Protein AF-A0A847B5H8-F1 (afdb_monomer_lite)

Structure (mmCIF, N/CA/C/O backbone):
data_AF-A0A847B5H8-F1
#
_entry.id   AF-A0A847B5H8-F1
#
loop_
_atom_site.group_PDB
_atom_site.id
_atom_site.type_symbol
_atom_site.label_atom_id
_atom_site.label_alt_id
_atom_site.label_comp_id
_atom_site.label_asym_id
_atom_site.label_entity_id
_atom_site.label_seq_id
_atom_site.pdbx_PDB_ins_code
_atom_site.Cartn_x
_atom_site.Cartn_y
_atom_site.Cartn_z
_atom_site.occupancy
_atom_site.B_iso_or_equiv
_atom_site.auth_seq_id
_atom_site.auth_comp_id
_atom_site.auth_asym_id
_atom_site.auth_atom_id
_atom_site.pdbx_PDB_model_num
ATOM 1 N N . MET A 1 1 ? 26.570 -5.919 14.975 1.00 41.41 1 MET A N 1
ATOM 2 C CA . MET A 1 1 ? 26.247 -5.257 13.696 1.00 41.41 1 MET A CA 1
ATOM 3 C C . MET A 1 1 ? 24.754 -5.405 13.501 1.00 41.41 1 MET A C 1
ATOM 5 O O . MET A 1 1 ? 24.299 -6.539 13.477 1.00 41.41 1 MET A O 1
ATOM 9 N N . ALA A 1 2 ? 23.991 -4.311 13.484 1.00 47.94 2 ALA A N 1
ATOM 10 C CA . ALA A 1 2 ? 22.607 -4.394 13.033 1.00 47.94 2 ALA A CA 1
ATOM 11 C C . ALA A 1 2 ? 22.668 -4.696 11.533 1.00 47.94 2 ALA A C 1
ATOM 13 O O . ALA A 1 2 ? 23.277 -3.932 10.782 1.00 47.94 2 ALA A O 1
ATOM 14 N N . TYR A 1 3 ? 22.165 -5.856 11.123 1.00 61.91 3 TYR A N 1
ATOM 15 C CA . TYR A 1 3 ? 22.030 -6.151 9.705 1.00 61.91 3 TYR A CA 1
ATOM 16 C C . TYR A 1 3 ? 21.012 -5.168 9.088 1.00 61.91 3 TYR A C 1
ATOM 18 O O . TYR A 1 3 ? 20.194 -4.584 9.794 1.00 61.91 3 TYR A O 1
ATOM 26 N N . GLY A 1 4 ? 21.111 -4.897 7.783 1.00 88.38 4 GLY A N 1
ATOM 27 C CA . GLY A 1 4 ? 20.191 -3.969 7.112 1.00 88.38 4 GLY A CA 1
ATOM 28 C C . GLY A 1 4 ? 18.768 -4.533 6.997 1.00 88.38 4 GLY A C 1
ATOM 29 O O . GLY A 1 4 ? 18.579 -5.745 7.036 1.00 88.38 4 GLY A O 1
ATOM 30 N N . ILE A 1 5 ? 17.776 -3.666 6.756 1.00 92.81 5 ILE A N 1
ATOM 31 C CA . ILE A 1 5 ? 16.343 -4.025 6.647 1.00 92.81 5 ILE A CA 1
ATOM 32 C C . ILE A 1 5 ? 16.051 -5.215 5.713 1.00 92.81 5 ILE A C 1
ATOM 34 O O . ILE A 1 5 ? 15.151 -6.007 5.986 1.00 92.81 5 ILE A O 1
ATOM 38 N N . LEU A 1 6 ? 16.832 -5.381 4.639 1.00 94.00 6 LEU A N 1
ATOM 39 C CA . LEU A 1 6 ? 16.712 -6.517 3.724 1.00 94.00 6 LEU A CA 1
ATOM 40 C C . LEU A 1 6 ? 17.055 -7.854 4.398 1.00 94.00 6 LEU A C 1
ATOM 42 O O . LEU A 1 6 ? 16.336 -8.830 4.216 1.00 94.00 6 LEU A O 1
ATOM 46 N N . HIS A 1 7 ? 18.120 -7.913 5.197 1.00 94.31 7 HIS A N 1
ATOM 47 C CA . HIS A 1 7 ? 18.484 -9.129 5.927 1.00 94.31 7 HIS A CA 1
ATOM 48 C C . HIS A 1 7 ? 17.392 -9.520 6.930 1.00 94.31 7 HIS A C 1
ATOM 50 O O . HIS A 1 7 ? 17.000 -10.686 7.007 1.00 94.31 7 HIS A O 1
ATOM 56 N N . ASP A 1 8 ? 16.861 -8.544 7.667 1.00 95.31 8 ASP A N 1
ATOM 57 C CA . ASP A 1 8 ? 15.815 -8.799 8.659 1.00 95.31 8 ASP A CA 1
ATOM 58 C C . ASP A 1 8 ? 14.507 -9.233 7.989 1.00 95.31 8 ASP A C 1
ATOM 60 O O . ASP A 1 8 ? 13.777 -10.057 8.531 1.00 95.31 8 ASP A O 1
ATOM 64 N N . PHE A 1 9 ? 14.223 -8.747 6.779 1.00 95.75 9 PHE A N 1
ATOM 65 C CA . PHE A 1 9 ? 13.121 -9.261 5.966 1.00 95.75 9 PHE A CA 1
ATOM 66 C C . PHE A 1 9 ? 13.346 -10.721 5.561 1.00 95.75 9 PHE A C 1
ATOM 68 O O . PHE A 1 9 ? 12.472 -11.557 5.781 1.00 95.75 9 PHE A O 1
ATOM 75 N N . LEU A 1 10 ? 14.525 -11.052 5.028 1.00 95.50 10 LEU A N 1
ATOM 76 C CA . LEU A 1 10 ? 14.841 -12.408 4.563 1.00 95.50 10 LEU A CA 1
ATOM 77 C C . LEU A 1 10 ? 14.874 -13.443 5.697 1.00 95.50 10 LEU A C 1
ATOM 79 O O . LEU A 1 10 ? 14.577 -14.612 5.470 1.00 95.50 10 LEU A O 1
ATOM 83 N N . THR A 1 11 ? 15.214 -13.021 6.914 1.00 96.25 11 THR A N 1
ATOM 84 C CA . THR A 1 11 ? 15.215 -13.875 8.114 1.00 96.25 11 THR A CA 1
ATOM 85 C C . THR A 1 11 ? 13.892 -13.844 8.887 1.00 96.25 11 THR A C 1
ATOM 87 O O . THR A 1 11 ? 13.766 -14.530 9.901 1.00 96.25 11 THR A O 1
ATOM 90 N N . GLY A 1 12 ? 12.898 -13.076 8.423 1.00 95.62 12 GLY A N 1
ATOM 91 C CA . GLY A 1 12 ? 11.578 -12.975 9.053 1.00 95.62 12 GLY A CA 1
ATOM 92 C C . GLY A 1 12 ? 11.568 -12.229 10.393 1.00 95.62 12 GLY A C 1
ATOM 93 O O . GLY A 1 12 ? 10.687 -12.459 11.217 1.00 95.62 12 GLY A O 1
ATOM 94 N N . GLN A 1 13 ? 12.545 -11.355 10.633 1.00 96.31 13 GLN A N 1
ATOM 95 C CA . GLN A 1 13 ? 12.750 -10.638 11.897 1.00 96.31 13 GLN A CA 1
ATOM 96 C C . GLN A 1 13 ? 12.199 -9.205 11.902 1.00 96.31 13 GLN A C 1
ATOM 98 O O . GLN A 1 13 ? 12.176 -8.569 12.955 1.00 96.31 13 GLN A O 1
ATOM 103 N N . THR A 1 14 ? 11.730 -8.683 10.763 1.00 95.44 14 THR A N 1
ATOM 104 C CA . THR A 1 14 ? 11.174 -7.323 10.674 1.00 95.44 14 THR A CA 1
ATOM 105 C C . THR A 1 14 ? 9.687 -7.303 10.341 1.00 95.44 14 THR A C 1
ATOM 107 O O . THR A 1 14 ? 9.217 -7.969 9.421 1.00 95.44 14 THR A O 1
ATOM 110 N N . THR A 1 15 ? 8.949 -6.450 11.047 1.00 95.06 15 THR A N 1
ATOM 111 C CA . THR A 1 15 ? 7.574 -6.046 10.709 1.00 95.06 15 THR A CA 1
ATOM 112 C C . THR A 1 15 ? 7.532 -4.735 9.920 1.00 95.06 15 THR A C 1
ATOM 114 O O . THR A 1 15 ? 6.458 -4.252 9.574 1.00 95.06 15 THR A O 1
ATOM 117 N N . LYS A 1 16 ? 8.701 -4.155 9.614 1.00 95.75 16 LYS A N 1
ATOM 118 C CA . LYS A 1 16 ? 8.862 -2.845 8.967 1.00 95.75 16 LYS A CA 1
ATOM 119 C C . LYS A 1 16 ? 9.296 -2.932 7.509 1.00 95.75 16 LYS A C 1
ATOM 121 O O . LYS A 1 16 ? 9.745 -1.948 6.939 1.00 95.75 16 LYS A O 1
ATOM 126 N N . ALA A 1 17 ? 9.158 -4.098 6.880 1.00 96.75 17 ALA A N 1
ATOM 127 C CA . ALA A 1 17 ? 9.549 -4.304 5.484 1.00 96.75 17 ALA A CA 1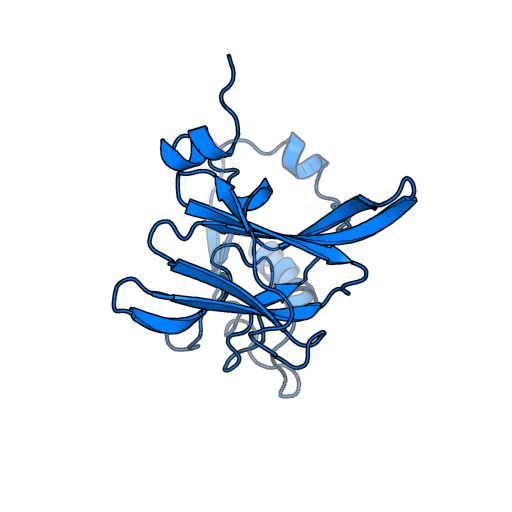
ATOM 128 C C . ALA A 1 17 ? 8.891 -3.299 4.514 1.00 96.75 17 ALA A C 1
ATOM 130 O O . ALA A 1 17 ? 9.487 -2.953 3.496 1.00 96.75 17 ALA A O 1
ATOM 131 N N . TYR A 1 18 ? 7.708 -2.781 4.867 1.00 96.25 18 TYR A N 1
ATOM 132 C CA . TYR A 1 18 ? 6.999 -1.741 4.119 1.00 96.25 18 TYR A CA 1
ATOM 133 C C . TYR A 1 18 ? 7.750 -0.402 4.052 1.00 96.25 18 TYR A C 1
ATOM 135 O O . TYR A 1 18 ? 7.482 0.381 3.155 1.00 96.25 18 TYR A O 1
ATOM 143 N N . GLU A 1 19 ? 8.689 -0.118 4.961 1.00 95.62 19 GLU A N 1
ATOM 144 C CA . GLU A 1 19 ? 9.527 1.093 4.907 1.00 95.62 19 GLU A CA 1
ATOM 145 C C . GLU A 1 19 ? 10.594 0.998 3.801 1.00 95.62 19 GLU A C 1
ATOM 147 O O . GLU A 1 19 ? 11.159 2.007 3.384 1.00 95.62 19 GLU A O 1
ATOM 152 N N . TYR A 1 20 ? 10.879 -0.219 3.325 1.00 96.38 20 TYR A N 1
ATOM 153 C CA . TYR A 1 20 ? 11.864 -0.487 2.281 1.00 96.38 20 TYR A CA 1
ATOM 154 C C . TYR A 1 20 ? 11.208 -0.833 0.943 1.00 96.38 20 TYR A C 1
ATOM 156 O O . TYR A 1 20 ? 11.533 -0.208 -0.068 1.00 96.38 20 TYR A O 1
ATOM 164 N N . PHE A 1 21 ? 10.306 -1.819 0.936 1.00 98.25 21 PHE A N 1
ATOM 165 C CA . PHE A 1 21 ? 9.604 -2.291 -0.258 1.00 98.25 21 PHE A CA 1
ATOM 166 C C . PHE A 1 21 ? 8.400 -1.423 -0.613 1.00 98.25 21 PHE A C 1
ATOM 168 O O . PHE A 1 21 ? 7.873 -0.694 0.224 1.00 98.25 21 PHE A O 1
ATOM 175 N N . GLY A 1 22 ? 7.951 -1.543 -1.860 1.00 98.38 22 GLY A N 1
ATOM 176 C CA . GLY A 1 22 ? 6.838 -0.774 -2.397 1.00 98.38 22 GLY A CA 1
ATOM 177 C C . GLY A 1 22 ? 7.300 0.480 -3.133 1.00 98.38 22 GLY A C 1
ATOM 178 O O . GLY A 1 22 ? 8.455 0.578 -3.561 1.00 98.38 22 GLY A O 1
ATOM 179 N N . ALA A 1 23 ? 6.391 1.442 -3.276 1.00 98.62 23 ALA A N 1
ATOM 180 C CA . ALA A 1 23 ? 6.644 2.722 -3.926 1.00 98.62 23 ALA A CA 1
ATOM 181 C C . ALA A 1 23 ? 6.708 3.856 -2.895 1.00 98.62 23 ALA A C 1
ATOM 183 O O . ALA A 1 23 ? 5.724 4.142 -2.212 1.00 98.62 23 ALA A O 1
ATOM 184 N N . HIS A 1 24 ? 7.857 4.529 -2.808 1.00 98.25 24 HIS A N 1
ATOM 185 C CA . HIS A 1 24 ? 8.119 5.573 -1.814 1.00 98.25 24 HIS A CA 1
ATOM 186 C C . HIS A 1 24 ? 8.500 6.892 -2.465 1.00 98.25 24 HIS A C 1
ATOM 188 O O . HIS A 1 24 ? 9.484 6.964 -3.205 1.00 98.25 24 HIS A O 1
ATOM 194 N N . PHE A 1 25 ? 7.767 7.954 -2.135 1.00 98.00 25 PHE A N 1
ATOM 195 C CA . PHE A 1 25 ? 8.162 9.314 -2.490 1.00 98.00 25 PHE A CA 1
ATOM 196 C C . PHE A 1 25 ? 9.454 9.697 -1.765 1.00 98.00 25 PHE A C 1
ATOM 198 O O . PHE A 1 25 ? 9.552 9.621 -0.538 1.00 98.00 25 PHE A O 1
ATOM 205 N N . THR A 1 26 ? 10.458 10.123 -2.523 1.00 97.00 26 THR A N 1
ATOM 206 C CA . THR A 1 26 ? 11.782 10.459 -1.995 1.00 97.00 26 THR A CA 1
ATOM 207 C C . THR A 1 26 ? 12.484 11.487 -2.878 1.00 97.00 26 THR A C 1
ATOM 209 O O . THR A 1 26 ? 12.098 11.700 -4.029 1.00 97.00 26 THR A O 1
ATOM 212 N N . THR A 1 27 ? 13.530 12.099 -2.336 1.00 97.19 27 THR A N 1
ATOM 213 C CA . THR A 1 27 ? 14.396 13.046 -3.037 1.00 97.19 27 THR A CA 1
ATOM 214 C C . THR A 1 27 ? 15.770 12.401 -3.191 1.00 97.19 27 THR A C 1
ATOM 216 O O . THR A 1 27 ? 16.375 11.986 -2.200 1.00 97.19 27 THR A O 1
ATOM 219 N N . GLN A 1 28 ? 16.269 12.289 -4.422 1.00 96.44 28 GLN A N 1
ATOM 220 C CA . GLN A 1 28 ? 17.604 11.750 -4.711 1.00 96.44 28 GLN A CA 1
ATOM 221 C C . GLN A 1 28 ? 18.506 12.809 -5.343 1.00 96.44 28 GLN A C 1
ATOM 223 O O . GLN A 1 28 ? 18.030 13.719 -6.019 1.00 96.44 28 GLN A O 1
ATOM 228 N N . LYS A 1 29 ? 19.824 12.688 -5.135 1.00 96.44 29 LYS A N 1
ATOM 229 C CA . LYS A 1 29 ? 20.813 13.537 -5.809 1.00 96.44 29 LYS A CA 1
ATOM 230 C C . LYS A 1 29 ? 21.205 12.927 -7.152 1.00 96.44 29 LYS A C 1
ATOM 232 O O . LYS A 1 29 ? 21.822 11.867 -7.179 1.00 96.44 29 LYS A O 1
ATOM 237 N N . ILE A 1 30 ? 20.894 13.625 -8.240 1.00 93.69 30 ILE A N 1
ATOM 238 C CA . ILE A 1 30 ? 21.238 13.252 -9.618 1.00 93.69 30 ILE A CA 1
ATOM 239 C C . ILE A 1 30 ? 22.027 14.414 -10.220 1.00 93.69 30 ILE A C 1
ATOM 241 O O . ILE A 1 30 ? 21.572 15.557 -10.178 1.00 93.69 30 ILE A O 1
ATOM 245 N N . ASP A 1 31 ? 23.244 14.146 -10.698 1.00 93.81 31 ASP A N 1
ATOM 246 C CA . ASP A 1 31 ? 24.168 15.159 -11.237 1.00 93.81 31 ASP A CA 1
ATOM 247 C C . ASP A 1 31 ? 24.362 16.375 -10.308 1.00 93.81 31 ASP A C 1
ATOM 249 O O . ASP A 1 31 ? 24.424 17.531 -10.729 1.00 93.81 31 ASP A O 1
ATOM 253 N N . GLY A 1 32 ? 24.417 16.112 -8.998 1.00 94.19 32 GLY A N 1
ATOM 254 C CA . GLY A 1 32 ? 24.588 17.130 -7.957 1.00 94.19 32 GLY A CA 1
ATOM 255 C C . GLY A 1 32 ? 23.330 17.935 -7.611 1.00 94.19 32 GLY A C 1
ATOM 256 O O . GLY A 1 32 ? 23.404 18.804 -6.743 1.00 94.19 32 GLY A O 1
ATOM 257 N N . ARG A 1 33 ? 22.179 17.652 -8.233 1.00 95.75 33 ARG A N 1
ATOM 258 C CA . ARG A 1 33 ? 20.897 18.327 -7.975 1.00 95.75 33 ARG A CA 1
ATOM 259 C C . ARG A 1 33 ? 19.938 17.417 -7.225 1.00 95.75 33 ARG A C 1
ATOM 261 O O . ARG A 1 33 ? 19.900 16.218 -7.477 1.00 95.75 33 ARG A O 1
ATOM 268 N N . GLU A 1 34 ? 19.159 17.995 -6.319 1.00 97.94 34 GLU A N 1
ATOM 269 C CA . GLU A 1 34 ? 18.066 17.285 -5.656 1.00 97.94 34 GLU A CA 1
ATOM 270 C C . GLU A 1 34 ? 16.881 17.143 -6.611 1.00 97.94 34 GLU A C 1
ATOM 272 O O . GLU A 1 34 ? 16.443 18.113 -7.233 1.00 97.94 34 GLU A O 1
ATOM 277 N N . VAL A 1 35 ? 16.400 15.912 -6.756 1.00 98.19 35 VAL A N 1
ATOM 278 C CA . VAL A 1 35 ? 15.312 15.549 -7.658 1.00 98.19 35 VAL A CA 1
ATOM 279 C C . VAL A 1 35 ? 14.285 14.746 -6.878 1.00 98.19 35 VAL A C 1
ATOM 281 O O . VAL A 1 35 ? 14.580 13.660 -6.378 1.00 98.19 35 VAL A O 1
ATOM 284 N N . ASP A 1 36 ? 13.069 15.278 -6.800 1.00 97.88 36 ASP A N 1
ATOM 285 C CA . ASP A 1 36 ? 11.928 14.569 -6.231 1.00 97.88 36 ASP A CA 1
ATOM 286 C C . ASP A 1 36 ? 11.403 13.518 -7.204 1.00 97.88 36 ASP A C 1
ATOM 288 O O . ASP A 1 36 ? 11.279 13.759 -8.410 1.00 97.88 36 ASP A O 1
ATOM 292 N N . GLY A 1 37 ? 11.036 12.361 -6.671 1.00 97.88 37 GLY A N 1
ATOM 293 C CA . GLY A 1 37 ? 10.469 11.268 -7.439 1.00 97.88 37 GLY A CA 1
ATOM 294 C C . GLY A 1 37 ? 9.992 10.138 -6.546 1.00 97.88 37 GLY A C 1
ATOM 295 O O . GLY A 1 37 ? 9.680 10.332 -5.369 1.00 97.88 37 GLY A O 1
ATOM 296 N N . VAL A 1 38 ? 9.932 8.944 -7.120 1.00 98.69 38 VAL A N 1
ATOM 297 C CA . VAL A 1 38 ? 9.528 7.731 -6.414 1.00 98.69 38 VAL A CA 1
ATOM 298 C C . VAL A 1 38 ? 10.575 6.658 -6.625 1.00 98.69 38 VAL A C 1
ATOM 300 O O . VAL A 1 38 ? 10.979 6.390 -7.757 1.00 98.69 38 VAL A O 1
ATOM 303 N N . VAL A 1 39 ? 10.995 6.031 -5.531 1.00 98.62 39 VAL A N 1
ATOM 304 C CA . VAL A 1 39 ? 11.753 4.786 -5.583 1.00 98.62 39 VAL A CA 1
ATOM 305 C C . VAL A 1 39 ? 10.790 3.611 -5.471 1.00 98.62 39 VAL A C 1
ATOM 307 O O . VAL A 1 39 ? 9.970 3.553 -4.556 1.00 98.62 39 VAL A O 1
ATOM 310 N N . PHE A 1 40 ? 10.887 2.686 -6.417 1.00 98.81 40 PHE A N 1
ATOM 311 C CA . PHE A 1 40 ? 10.141 1.434 -6.430 1.00 98.81 40 PHE A CA 1
ATOM 312 C C . PHE A 1 40 ? 11.078 0.310 -6.029 1.00 98.81 40 PHE A C 1
ATOM 314 O O . PHE A 1 40 ? 12.162 0.203 -6.605 1.00 98.81 40 PHE A O 1
ATOM 321 N N . ARG A 1 41 ? 10.663 -0.542 -5.091 1.00 98.56 41 ARG A N 1
ATOM 322 C CA . ARG A 1 41 ? 11.403 -1.750 -4.711 1.00 98.56 41 ARG A CA 1
ATOM 323 C C . ARG A 1 41 ? 10.499 -2.968 -4.688 1.00 98.56 41 ARG A C 1
ATOM 325 O O . ARG A 1 41 ? 9.545 -3.021 -3.912 1.00 98.56 41 ARG A O 1
ATOM 332 N N . LEU A 1 42 ? 10.861 -3.980 -5.473 1.00 98.38 42 LEU A N 1
ATOM 333 C CA . LEU A 1 42 ? 10.154 -5.255 -5.546 1.00 98.38 42 LEU A CA 1
ATOM 334 C C . LEU A 1 42 ? 11.085 -6.410 -5.174 1.00 98.38 42 LEU A C 1
ATOM 336 O O . LEU A 1 42 ? 12.148 -6.581 -5.769 1.00 98.38 42 LEU A O 1
ATOM 340 N N . TYR A 1 43 ? 10.649 -7.250 -4.236 1.00 97.62 43 TYR A N 1
ATOM 341 C CA . TYR A 1 43 ? 11.269 -8.550 -4.002 1.00 97.62 43 TYR A CA 1
ATOM 342 C C . TYR A 1 43 ? 10.693 -9.590 -4.973 1.00 97.62 43 TYR A C 1
ATOM 344 O O . TYR A 1 43 ? 9.536 -9.994 -4.855 1.00 97.62 43 TYR A O 1
ATOM 352 N N . ALA A 1 44 ? 11.496 -10.016 -5.948 1.00 96.38 44 ALA A N 1
ATOM 353 C CA . ALA A 1 44 ? 11.114 -10.987 -6.971 1.00 96.38 44 ALA A CA 1
ATOM 354 C C . ALA A 1 44 ? 12.303 -11.913 -7.316 1.00 96.38 44 ALA A C 1
ATOM 356 O O . ALA A 1 44 ? 12.845 -11.848 -8.418 1.00 96.38 44 ALA A O 1
ATOM 357 N N . PRO A 1 45 ? 12.724 -12.809 -6.400 1.00 95.44 45 PRO A N 1
ATOM 358 C CA . PRO A 1 45 ? 13.979 -13.574 -6.499 1.00 95.44 45 PRO A CA 1
ATOM 359 C C . PRO A 1 45 ? 14.147 -14.405 -7.768 1.00 95.44 45 PRO A C 1
ATOM 361 O O . PRO A 1 45 ? 15.261 -14.556 -8.267 1.00 95.44 45 PRO A O 1
ATOM 364 N N . LEU A 1 46 ? 13.041 -14.927 -8.295 1.00 94.81 46 LEU A N 1
ATOM 365 C CA . LEU A 1 46 ? 13.029 -15.785 -9.478 1.00 94.81 46 LEU A CA 1
ATOM 366 C C . LEU A 1 46 ? 12.672 -15.033 -10.769 1.00 94.81 46 LEU A C 1
ATOM 368 O O . LEU A 1 46 ? 12.591 -15.659 -11.828 1.00 94.81 46 LEU A O 1
ATOM 372 N N . ALA A 1 47 ? 12.429 -13.720 -10.704 1.00 94.38 47 ALA A N 1
ATOM 373 C CA . ALA A 1 47 ? 12.192 -12.918 -11.897 1.00 94.38 47 ALA A CA 1
ATOM 374 C C . ALA A 1 47 ? 13.505 -12.706 -12.659 1.00 94.38 47 ALA A C 1
ATOM 376 O O . ALA A 1 47 ? 14.558 -12.456 -12.069 1.00 94.38 47 ALA A O 1
ATOM 377 N N . ARG A 1 48 ? 13.439 -12.817 -13.990 1.00 87.62 48 ARG A N 1
ATOM 378 C CA . ARG A 1 48 ? 14.594 -12.562 -14.868 1.00 87.62 48 ARG A CA 1
ATOM 379 C C . ARG A 1 48 ? 14.779 -11.075 -15.141 1.00 87.62 48 ARG A C 1
ATOM 381 O O . ARG A 1 48 ? 15.897 -10.579 -15.121 1.00 87.62 48 ARG A O 1
ATOM 388 N N . ASP A 1 49 ? 13.670 -10.397 -15.388 1.00 92.88 49 ASP A N 1
ATOM 389 C CA . ASP A 1 49 ? 13.579 -8.969 -15.628 1.00 92.88 49 ASP A CA 1
ATOM 390 C C . ASP A 1 49 ? 12.272 -8.453 -15.031 1.00 92.88 49 ASP A C 1
ATOM 392 O O . ASP A 1 49 ? 11.260 -9.161 -15.026 1.00 92.88 49 ASP A O 1
ATOM 396 N N . VAL A 1 50 ? 12.324 -7.233 -14.504 1.00 97.94 50 VAL A N 1
ATOM 397 C CA . VAL A 1 50 ? 11.189 -6.527 -13.911 1.00 97.94 50 VAL A CA 1
ATOM 398 C C . VAL A 1 50 ? 11.172 -5.124 -14.491 1.00 97.94 50 VAL A C 1
ATOM 400 O O . VAL A 1 50 ? 12.213 -4.478 -14.591 1.00 97.94 50 VAL A O 1
ATOM 403 N N . SER A 1 51 ? 9.991 -4.652 -14.857 1.00 98.62 51 SER A N 1
ATOM 404 C CA . SER A 1 51 ? 9.732 -3.270 -15.244 1.00 98.62 51 SER A CA 1
ATOM 405 C C . SER A 1 51 ? 8.588 -2.729 -14.404 1.00 98.62 51 SER A C 1
ATOM 407 O O . SER A 1 51 ? 7.708 -3.483 -13.983 1.00 98.62 51 SER A O 1
ATOM 409 N N . VAL A 1 52 ? 8.584 -1.424 -14.166 1.00 98.69 52 VAL A N 1
ATOM 410 C CA . VAL A 1 52 ? 7.425 -0.736 -13.599 1.00 98.69 52 VAL A CA 1
ATOM 411 C C . VAL A 1 52 ? 6.691 -0.014 -14.724 1.00 98.69 52 VAL A C 1
ATOM 413 O O . VAL A 1 52 ? 7.286 0.706 -15.523 1.00 98.69 52 VAL A O 1
ATOM 416 N N . VAL A 1 53 ? 5.391 -0.249 -14.819 1.00 98.75 53 VAL A N 1
ATOM 417 C CA . VAL A 1 53 ? 4.518 0.335 -15.840 1.00 98.75 53 VAL A CA 1
ATOM 418 C C . VAL A 1 53 ? 3.414 1.117 -15.158 1.00 98.75 53 VAL A C 1
ATOM 420 O O . VAL A 1 53 ? 2.939 0.702 -14.103 1.00 98.75 53 VAL A O 1
ATOM 423 N N . GLY A 1 54 ? 3.007 2.239 -15.737 1.00 98.44 54 GLY A N 1
ATOM 424 C CA . GLY A 1 54 ? 1.978 3.083 -15.155 1.00 98.44 54 GLY A CA 1
ATOM 425 C C . GLY A 1 54 ? 1.565 4.237 -16.054 1.00 98.44 54 GLY A C 1
ATOM 426 O O . GLY A 1 54 ? 1.979 4.347 -17.210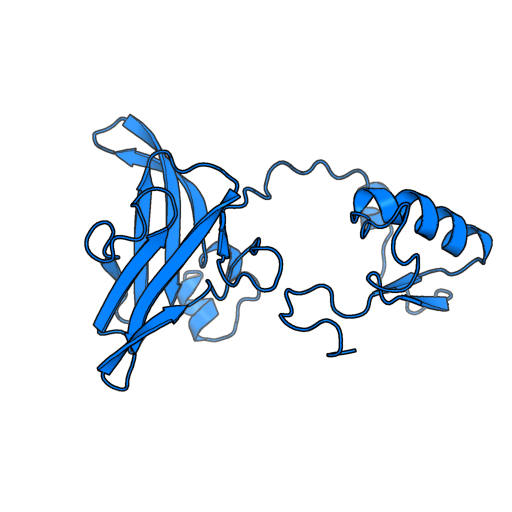 1.00 98.44 54 GLY A O 1
ATOM 427 N N . ASP A 1 55 ? 0.752 5.131 -15.501 1.00 98.00 55 ASP A N 1
ATOM 428 C CA . ASP A 1 55 ? 0.158 6.234 -16.264 1.00 98.00 55 ASP A CA 1
ATOM 429 C C . ASP A 1 55 ? 1.224 7.130 -16.929 1.00 98.00 55 ASP A C 1
ATOM 431 O O . ASP A 1 55 ? 1.050 7.583 -18.059 1.00 98.00 55 ASP A O 1
ATOM 435 N N . TRP A 1 56 ? 2.363 7.351 -16.261 1.00 98.19 56 TRP A N 1
ATOM 436 C CA . TRP A 1 56 ? 3.417 8.269 -16.720 1.00 98.19 56 TRP A CA 1
ATOM 437 C C . TRP A 1 56 ? 4.201 7.774 -17.938 1.00 98.19 56 TRP A C 1
ATOM 439 O O . TRP A 1 56 ? 4.819 8.584 -18.624 1.00 98.19 56 TRP A O 1
ATOM 449 N N . ASN A 1 57 ? 4.211 6.466 -18.205 1.00 97.81 57 ASN A N 1
ATOM 450 C CA . ASN A 1 57 ? 4.917 5.882 -19.346 1.00 97.81 57 ASN A CA 1
ATOM 451 C C . ASN A 1 57 ? 3.976 5.230 -20.354 1.00 97.81 57 ASN A C 1
ATOM 453 O O . ASN A 1 57 ? 4.423 4.412 -21.150 1.00 97.81 57 ASN A O 1
ATOM 457 N N . SER A 1 58 ? 2.685 5.579 -20.322 1.00 98.06 58 SER A N 1
ATOM 458 C CA . SER A 1 58 ? 1.668 4.987 -21.200 1.00 98.06 58 SER A CA 1
ATOM 459 C C . SER A 1 58 ? 1.670 3.454 -21.159 1.00 98.06 58 SER A C 1
ATOM 461 O O . SER A 1 58 ? 1.398 2.807 -22.167 1.00 98.06 58 SER A O 1
ATOM 463 N N . TRP A 1 59 ? 1.996 2.879 -19.996 1.00 98.25 59 TRP A N 1
ATOM 464 C CA . TRP A 1 59 ? 2.103 1.434 -19.786 1.00 98.25 59 TRP A CA 1
ATOM 465 C C . TRP A 1 59 ? 3.165 0.726 -20.653 1.00 98.25 59 TRP A C 1
ATOM 467 O O . TRP A 1 59 ? 3.103 -0.488 -20.841 1.00 98.25 59 TRP A O 1
ATOM 477 N N . ASP A 1 60 ? 4.168 1.456 -21.154 1.00 98.31 60 ASP A N 1
ATOM 478 C CA . ASP A 1 60 ? 5.276 0.890 -21.928 1.00 98.31 60 ASP A CA 1
ATOM 479 C C . ASP A 1 60 ? 6.227 0.064 -21.042 1.00 98.31 60 ASP A C 1
ATOM 481 O O . ASP A 1 60 ? 6.953 0.593 -20.190 1.00 98.31 60 ASP A O 1
ATOM 485 N N . VAL A 1 61 ? 6.255 -1.249 -21.293 1.00 97.25 61 VAL A N 1
ATOM 486 C CA . VAL A 1 61 ? 7.092 -2.241 -20.598 1.00 97.25 61 VAL A CA 1
ATOM 487 C C . VAL A 1 61 ? 8.595 -2.033 -20.811 1.00 97.25 61 VAL A C 1
ATOM 489 O O . VAL A 1 61 ? 9.397 -2.532 -20.025 1.00 97.25 61 VAL A O 1
ATOM 492 N N . GLY A 1 62 ? 9.003 -1.325 -21.866 1.00 96.62 62 GLY A N 1
ATOM 493 C CA . GLY A 1 62 ? 10.405 -1.039 -22.171 1.00 96.62 62 GLY A CA 1
ATOM 494 C C . GLY A 1 62 ? 10.942 0.219 -21.492 1.00 96.62 62 GLY A C 1
ATOM 495 O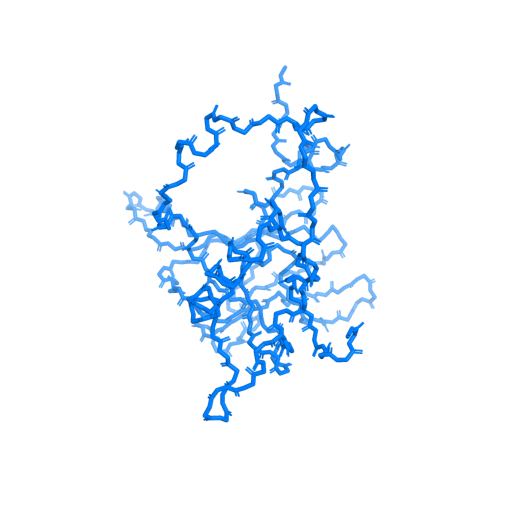 O . GLY A 1 62 ? 12.152 0.322 -21.293 1.00 96.62 62 GLY A O 1
ATOM 496 N N . ALA A 1 63 ? 10.064 1.152 -21.115 1.00 97.12 63 ALA A N 1
ATOM 497 C CA . ALA A 1 63 ? 10.458 2.499 -20.703 1.00 97.12 63 ALA A CA 1
ATOM 498 C C . ALA A 1 63 ? 11.141 2.562 -19.326 1.00 97.12 63 ALA A C 1
ATOM 500 O O . ALA A 1 63 ? 12.029 3.385 -19.123 1.00 97.12 63 ALA A O 1
ATOM 501 N N . HIS A 1 64 ? 10.754 1.698 -18.380 1.00 98.44 64 HIS A N 1
ATOM 502 C CA . HIS A 1 64 ? 11.241 1.747 -16.994 1.00 98.44 64 HIS A CA 1
ATOM 503 C C . HIS A 1 64 ? 11.599 0.351 -16.462 1.00 98.44 64 HIS A C 1
ATOM 505 O O . HIS A 1 64 ? 10.940 -0.189 -15.567 1.00 98.44 64 HIS A O 1
ATOM 511 N N . LYS A 1 65 ? 12.665 -0.242 -17.016 1.00 98.31 65 LYS A N 1
ATOM 512 C CA . LYS A 1 65 ? 13.251 -1.486 -16.492 1.00 98.31 65 LYS A CA 1
ATOM 513 C C . LYS A 1 65 ? 13.931 -1.252 -15.145 1.00 98.31 65 LYS A C 1
ATOM 515 O O . LYS A 1 65 ? 14.713 -0.320 -14.996 1.00 98.31 65 LYS A O 1
ATOM 520 N N . MET A 1 66 ? 13.667 -2.127 -14.183 1.00 98.56 66 MET A N 1
ATOM 521 C CA . MET A 1 66 ? 14.238 -2.066 -12.841 1.00 98.56 66 MET A CA 1
ATOM 522 C C . MET A 1 66 ? 15.594 -2.773 -12.781 1.00 98.56 66 MET A C 1
ATOM 524 O O . MET A 1 66 ? 15.799 -3.821 -13.397 1.00 98.56 66 MET A O 1
ATOM 528 N N . ASN A 1 67 ? 16.508 -2.228 -11.983 1.00 97.94 67 ASN A N 1
ATOM 529 C CA . ASN A 1 67 ? 17.826 -2.804 -11.754 1.00 97.94 67 ASN A CA 1
ATOM 530 C C . ASN A 1 67 ? 17.757 -3.840 -10.638 1.00 97.94 67 ASN A C 1
ATOM 532 O O . ASN A 1 67 ? 17.204 -3.568 -9.576 1.00 97.94 67 ASN A O 1
ATOM 536 N N . LYS A 1 68 ? 18.366 -5.010 -10.835 1.00 96.56 68 LYS A N 1
ATOM 537 C CA . LYS A 1 68 ? 18.579 -5.951 -9.735 1.00 96.56 68 LYS A CA 1
ATOM 538 C C . LYS A 1 68 ? 19.719 -5.424 -8.860 1.00 96.56 68 LYS A C 1
ATOM 540 O O . LYS A 1 68 ? 20.870 -5.453 -9.285 1.00 96.56 68 LYS A O 1
ATOM 545 N N . ILE A 1 69 ? 19.395 -4.930 -7.668 1.00 95.75 69 ILE A N 1
ATOM 546 C CA . ILE A 1 69 ? 20.357 -4.263 -6.771 1.00 95.75 69 ILE A CA 1
ATOM 547 C C . ILE A 1 69 ? 20.970 -5.196 -5.728 1.00 95.75 69 ILE A C 1
ATOM 549 O O . ILE A 1 69 ? 21.947 -4.839 -5.080 1.00 95.75 69 ILE A O 1
ATOM 553 N N . ASP A 1 70 ? 20.410 -6.394 -5.569 1.00 92.25 70 ASP A N 1
ATOM 554 C CA . ASP A 1 70 ? 20.946 -7.406 -4.671 1.00 92.25 70 ASP A CA 1
ATOM 555 C C . ASP A 1 70 ? 20.750 -8.826 -5.223 1.00 92.25 70 ASP A C 1
ATOM 557 O O . ASP A 1 70 ? 19.783 -9.139 -5.930 1.00 92.25 70 ASP A O 1
ATOM 561 N N . SER A 1 71 ? 21.682 -9.708 -4.865 1.00 91.56 71 SER A N 1
ATOM 562 C CA . SER A 1 71 ? 21.700 -11.117 -5.258 1.00 91.56 71 SER A CA 1
ATOM 563 C C . SER A 1 71 ? 20.455 -11.889 -4.805 1.00 91.56 71 SER A C 1
ATOM 565 O O . SER A 1 71 ? 20.006 -12.774 -5.541 1.00 91.56 71 SER A O 1
ATOM 567 N N . SER A 1 72 ? 19.841 -11.507 -3.677 1.00 92.25 72 SER A N 1
ATOM 568 C CA . SER A 1 72 ? 18.663 -12.176 -3.117 1.00 92.25 72 SER A CA 1
ATOM 569 C C . SER A 1 72 ? 17.383 -11.961 -3.916 1.00 92.25 72 SER A C 1
ATOM 571 O O . SER A 1 72 ? 16.435 -12.708 -3.694 1.00 92.25 72 SER A O 1
ATOM 573 N N . GLY A 1 73 ? 17.329 -11.000 -4.851 1.00 93.94 73 GLY A N 1
ATOM 574 C CA . GLY A 1 73 ? 16.132 -10.797 -5.676 1.00 93.94 73 GLY A CA 1
ATOM 575 C C . GLY A 1 73 ? 15.456 -9.441 -5.612 1.00 93.94 73 GLY A C 1
ATOM 576 O O . GLY A 1 73 ? 14.296 -9.355 -6.010 1.00 93.94 73 GLY A O 1
ATOM 577 N N . VAL A 1 74 ? 16.117 -8.411 -5.088 1.00 97.62 74 VAL A N 1
ATOM 578 C CA . VAL A 1 74 ? 15.528 -7.070 -5.014 1.00 97.62 74 VAL A CA 1
ATOM 579 C C . VAL A 1 74 ? 15.760 -6.322 -6.320 1.00 97.62 74 VAL A C 1
ATOM 581 O O . VAL A 1 74 ? 16.898 -6.180 -6.773 1.00 97.62 74 VAL A O 1
ATOM 584 N N . PHE A 1 75 ? 14.672 -5.829 -6.898 1.00 98.19 75 PHE A N 1
ATOM 585 C CA . PHE A 1 75 ? 14.671 -4.931 -8.043 1.00 98.19 75 PHE A CA 1
ATOM 586 C C . PHE A 1 75 ? 14.347 -3.515 -7.574 1.00 98.19 75 PHE A C 1
ATOM 588 O O . PHE A 1 75 ? 13.418 -3.337 -6.788 1.00 98.19 75 PHE A O 1
ATOM 595 N N . GLU A 1 76 ? 15.080 -2.519 -8.070 1.00 98.56 76 GLU A N 1
ATOM 596 C CA . GLU A 1 76 ? 14.897 -1.105 -7.740 1.00 98.56 76 GLU A CA 1
ATOM 597 C C . GLU A 1 76 ? 14.941 -0.216 -8.989 1.00 98.56 76 GLU A C 1
ATOM 599 O O . GLU A 1 76 ? 15.715 -0.445 -9.921 1.00 98.56 76 GLU A O 1
ATOM 604 N N . ILE A 1 77 ? 14.121 0.832 -8.992 1.00 98.69 77 ILE A N 1
ATOM 605 C CA . ILE A 1 77 ? 14.274 1.981 -9.888 1.00 98.69 77 ILE A CA 1
ATOM 606 C C . ILE A 1 77 ? 13.827 3.253 -9.170 1.00 98.69 77 ILE A C 1
ATOM 608 O O . ILE A 1 77 ? 12.843 3.240 -8.431 1.00 98.69 77 ILE A O 1
ATOM 612 N N . PHE A 1 78 ? 14.532 4.355 -9.413 1.00 98.62 78 PHE A N 1
ATOM 613 C CA . PHE A 1 78 ? 14.055 5.694 -9.091 1.00 98.62 78 PHE A CA 1
ATOM 614 C C . PHE A 1 78 ? 13.497 6.352 -10.353 1.00 98.62 78 PHE A C 1
ATOM 616 O O . PHE A 1 78 ? 14.166 6.366 -11.387 1.00 98.62 78 PHE A O 1
ATOM 623 N N . ILE A 1 79 ? 12.284 6.899 -10.268 1.00 98.50 79 ILE A N 1
ATOM 624 C CA . ILE A 1 79 ? 11.639 7.620 -11.367 1.00 98.50 79 ILE A CA 1
ATOM 625 C C . ILE A 1 79 ? 11.343 9.053 -10.910 1.00 98.50 79 ILE A C 1
ATOM 627 O O . ILE A 1 79 ? 10.593 9.240 -9.943 1.00 98.50 79 ILE A O 1
ATOM 631 N N . PRO A 1 80 ? 11.914 10.070 -11.578 1.00 97.94 80 PRO A N 1
ATOM 632 C CA . PRO A 1 80 ? 11.741 11.458 -11.183 1.00 97.94 80 PRO A CA 1
ATOM 633 C C . PRO A 1 80 ? 10.327 11.965 -11.488 1.00 97.94 80 PRO A C 1
ATOM 635 O O . PRO A 1 80 ? 9.652 11.502 -12.405 1.00 97.94 80 PRO A O 1
ATOM 638 N N . HIS A 1 81 ? 9.903 12.970 -10.727 1.00 96.88 81 HIS A N 1
ATOM 639 C CA . HIS A 1 81 ? 8.724 13.804 -10.981 1.00 96.88 81 HIS A CA 1
ATOM 640 C C . HIS A 1 81 ? 7.369 13.081 -11.037 1.00 96.88 81 HIS A C 1
ATOM 642 O O . HIS A 1 81 ? 6.380 13.679 -11.477 1.00 96.88 81 HIS A O 1
ATOM 648 N N . LEU A 1 82 ? 7.286 11.844 -10.538 1.00 97.81 82 LEU A N 1
ATOM 649 C CA . LEU A 1 82 ? 6.008 11.154 -10.387 1.00 97.81 82 LEU A CA 1
ATOM 650 C C . LEU A 1 82 ? 5.101 11.872 -9.387 1.00 97.81 82 LEU A C 1
ATOM 652 O O . LEU A 1 82 ? 5.550 12.535 -8.450 1.00 97.81 82 LEU A O 1
ATOM 656 N N . LYS A 1 83 ? 3.795 11.761 -9.623 1.00 95.12 83 LYS A N 1
ATOM 657 C CA . LYS A 1 83 ? 2.760 12.451 -8.855 1.00 95.12 83 LYS A CA 1
ATOM 658 C C . LYS A 1 83 ? 1.938 11.464 -8.048 1.00 95.12 83 LYS A C 1
ATOM 660 O O . LYS A 1 83 ? 1.798 10.297 -8.411 1.00 95.12 83 LYS A O 1
ATOM 665 N N . ASN A 1 84 ? 1.381 11.972 -6.954 1.00 96.69 84 ASN A N 1
ATOM 666 C CA . ASN A 1 84 ? 0.454 11.219 -6.128 1.00 96.69 84 ASN A CA 1
ATOM 667 C C . ASN A 1 84 ? -0.713 10.689 -6.974 1.00 96.69 84 ASN A C 1
ATOM 669 O O . ASN A 1 84 ? -1.117 11.332 -7.944 1.00 96.69 84 ASN A O 1
ATOM 673 N N . TYR A 1 85 ? -1.254 9.537 -6.593 1.00 97.31 85 TYR A N 1
ATOM 674 C CA . TYR A 1 85 ? -2.398 8.870 -7.218 1.00 97.31 85 TYR A CA 1
ATOM 675 C C . TYR A 1 85 ? -2.210 8.285 -8.625 1.00 97.31 85 TYR A C 1
ATOM 677 O O . TYR A 1 85 ? -3.184 7.724 -9.141 1.00 97.31 85 TYR A O 1
ATOM 685 N N . ALA A 1 86 ? -1.012 8.354 -9.220 1.00 98.25 86 ALA A N 1
ATOM 686 C CA . ALA A 1 86 ? -0.734 7.666 -10.481 1.00 98.25 86 ALA A CA 1
ATOM 687 C C . ALA A 1 86 ? -0.819 6.142 -10.302 1.00 98.25 86 ALA A C 1
ATOM 689 O O . ALA A 1 86 ? -0.328 5.595 -9.308 1.00 98.25 86 ALA A O 1
ATOM 690 N N . ASN A 1 87 ? -1.447 5.467 -11.260 1.00 98.69 87 ASN A N 1
ATOM 691 C CA . ASN A 1 87 ? -1.573 4.017 -11.281 1.00 98.69 87 ASN A CA 1
ATOM 692 C C . ASN A 1 87 ? -0.277 3.370 -11.767 1.00 98.69 87 ASN A C 1
ATOM 694 O O . ASN A 1 87 ? 0.387 3.890 -12.667 1.00 98.69 87 ASN A O 1
ATOM 698 N N . TYR A 1 88 ? 0.054 2.213 -11.197 1.00 98.88 88 TYR A N 1
ATOM 699 C CA . TYR A 1 88 ? 1.174 1.393 -11.634 1.00 98.88 88 TYR A CA 1
ATOM 700 C C . TYR A 1 88 ? 0.969 -0.103 -11.377 1.00 98.88 88 TYR A C 1
ATOM 702 O O . TYR A 1 88 ? 0.138 -0.526 -10.564 1.00 98.88 88 TYR A O 1
ATOM 710 N N . LYS A 1 89 ? 1.768 -0.907 -12.079 1.00 98.88 89 LYS A N 1
ATOM 711 C CA . LYS A 1 89 ? 1.963 -2.346 -11.876 1.00 98.88 89 LYS A CA 1
ATOM 712 C C . LYS A 1 89 ? 3.432 -2.708 -12.102 1.00 98.88 89 LYS A C 1
ATOM 714 O O . LYS A 1 89 ? 4.168 -1.987 -12.776 1.00 98.88 89 LYS A O 1
ATOM 719 N N . TYR A 1 90 ? 3.840 -3.860 -11.585 1.00 98.75 90 TYR A N 1
ATOM 720 C CA . TYR A 1 90 ? 5.086 -4.505 -11.985 1.00 98.75 90 TYR A CA 1
ATOM 721 C C . TYR A 1 90 ? 4.825 -5.471 -13.136 1.00 98.75 90 TYR A C 1
ATOM 723 O O . TYR A 1 90 ? 3.996 -6.373 -13.008 1.00 98.75 90 TYR A O 1
ATOM 731 N N . HIS A 1 91 ? 5.565 -5.298 -14.224 1.00 98.56 91 HIS A N 1
ATOM 732 C CA . HIS A 1 91 ? 5.593 -6.186 -15.378 1.00 98.56 91 HIS A CA 1
ATOM 733 C C . HIS A 1 91 ? 6.857 -7.0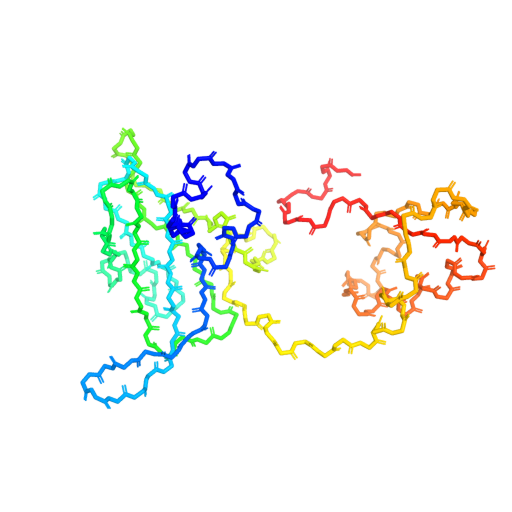43 -15.319 1.00 98.56 91 HIS A C 1
ATOM 735 O O . HIS A 1 91 ? 7.968 -6.512 -15.373 1.00 98.56 91 HIS A O 1
ATOM 741 N N . PHE A 1 92 ? 6.726 -8.361 -15.191 1.00 97.19 92 PHE A N 1
ATOM 742 C CA . PHE A 1 92 ? 7.897 -9.236 -15.094 1.00 97.19 92 PHE A CA 1
ATOM 743 C C . PHE A 1 92 ? 7.654 -10.635 -15.641 1.00 97.19 92 PHE A C 1
ATOM 745 O O . PHE A 1 92 ? 6.527 -11.135 -15.688 1.00 97.19 92 PHE A O 1
ATOM 752 N N . LYS A 1 93 ? 8.749 -11.301 -16.015 1.00 94.69 93 LYS A N 1
ATOM 753 C CA . LYS A 1 93 ? 8.733 -12.706 -16.425 1.00 94.69 93 LYS A CA 1
ATOM 754 C C . LYS A 1 93 ? 8.796 -13.608 -15.197 1.00 94.69 93 LYS A C 1
ATOM 756 O O . LYS A 1 93 ? 9.797 -13.628 -14.481 1.00 94.69 93 LYS A O 1
ATOM 761 N N . ASN A 1 94 ? 7.730 -14.361 -14.948 1.00 90.56 94 ASN A N 1
ATOM 762 C CA . ASN A 1 94 ? 7.645 -15.264 -13.802 1.00 90.56 94 ASN A CA 1
ATOM 763 C C . ASN A 1 94 ? 8.535 -16.516 -13.971 1.00 90.56 94 ASN A C 1
ATOM 765 O O . ASN A 1 94 ? 9.112 -16.762 -15.032 1.00 90.56 94 ASN A O 1
ATOM 769 N N . ALA A 1 95 ? 8.595 -17.361 -12.935 1.00 89.25 95 ALA A N 1
ATOM 770 C CA . ALA A 1 95 ? 9.391 -18.595 -12.942 1.00 89.25 95 ALA A CA 1
ATOM 771 C C . ALA A 1 95 ? 8.984 -19.612 -14.034 1.00 89.25 95 ALA A C 1
ATOM 773 O O . ALA A 1 95 ? 9.780 -20.475 -14.393 1.00 89.25 95 ALA A O 1
ATOM 774 N N . LYS A 1 96 ? 7.771 -19.498 -14.598 1.00 91.50 96 LYS A N 1
ATOM 775 C CA . LYS A 1 96 ? 7.293 -20.312 -15.731 1.00 91.50 96 LYS A CA 1
ATOM 776 C C . LYS A 1 96 ? 7.665 -19.716 -17.093 1.00 91.50 96 LYS A C 1
ATOM 778 O O . LYS A 1 96 ? 7.287 -20.263 -18.122 1.00 91.50 96 LYS A O 1
ATOM 783 N N . GLY A 1 97 ? 8.379 -18.592 -17.121 1.00 91.88 97 GLY A N 1
ATOM 784 C CA . GLY A 1 97 ? 8.768 -17.921 -18.355 1.00 91.88 97 GLY A CA 1
ATOM 785 C C . GLY A 1 97 ? 7.646 -17.114 -19.012 1.00 91.88 97 GLY A C 1
ATOM 786 O O . GLY A 1 97 ? 7.762 -16.803 -20.195 1.00 91.88 97 GLY A O 1
ATOM 787 N N . ILE A 1 98 ? 6.588 -16.764 -18.278 1.00 95.06 98 ILE A N 1
ATOM 788 C CA . ILE A 1 98 ? 5.442 -15.999 -18.790 1.00 95.06 98 ILE A CA 1
ATOM 789 C C . ILE A 1 98 ? 5.492 -14.582 -18.217 1.00 95.06 98 ILE A C 1
ATOM 791 O O . ILE A 1 98 ? 5.729 -14.414 -17.018 1.00 95.06 98 ILE A O 1
ATOM 795 N N . TYR A 1 99 ? 5.259 -13.580 -19.063 1.00 96.38 99 TYR A N 1
ATOM 796 C CA . TYR A 1 99 ? 5.105 -12.196 -18.623 1.00 96.38 99 TYR A CA 1
ATOM 797 C C . TYR A 1 99 ? 3.755 -11.988 -17.939 1.00 96.38 99 TYR A C 1
ATOM 799 O O . TYR A 1 99 ? 2.722 -12.441 -18.432 1.00 96.38 99 TYR A O 1
ATOM 807 N N . VAL A 1 100 ? 3.777 -11.329 -16.785 1.00 96.88 100 VAL A N 1
ATOM 808 C CA . VAL A 1 100 ? 2.590 -11.011 -15.992 1.00 96.88 100 VAL A CA 1
ATOM 809 C C . VAL A 1 100 ? 2.671 -9.586 -15.470 1.00 96.88 100 VAL A C 1
ATOM 811 O O . VAL A 1 100 ? 3.756 -9.114 -15.132 1.00 96.88 100 VAL A O 1
ATOM 814 N N . ASP A 1 101 ? 1.505 -8.963 -15.326 1.00 98.06 101 ASP A N 1
ATOM 815 C CA . ASP A 1 101 ? 1.355 -7.695 -14.621 1.00 98.06 101 ASP A CA 1
ATOM 816 C C . ASP A 1 101 ? 0.790 -7.954 -13.227 1.00 98.06 101 ASP A C 1
ATOM 818 O O . ASP A 1 101 ? -0.212 -8.663 -13.057 1.00 98.06 101 ASP A O 1
ATOM 822 N N . LYS A 1 102 ? 1.432 -7.392 -12.207 1.00 98.12 102 LYS A N 1
ATOM 823 C CA . LYS A 1 102 ? 1.031 -7.558 -10.810 1.00 98.12 102 LYS A CA 1
ATOM 824 C C . LYS A 1 102 ? 0.923 -6.220 -10.101 1.00 98.12 102 LYS A C 1
ATOM 826 O O . LYS A 1 102 ? 1.751 -5.335 -10.296 1.00 98.12 102 LYS A O 1
ATOM 831 N N . ALA A 1 103 ? -0.099 -6.116 -9.254 1.00 98.44 103 ALA A N 1
ATOM 832 C CA . ALA A 1 103 ? -0.141 -5.099 -8.217 1.00 98.44 103 ALA A CA 1
ATOM 833 C C . ALA A 1 103 ? 1.075 -5.256 -7.291 1.00 98.44 103 ALA A C 1
ATOM 835 O O . ALA A 1 103 ? 1.604 -6.359 -7.117 1.00 98.44 103 ALA A O 1
ATOM 836 N N . ASP A 1 104 ? 1.506 -4.147 -6.711 1.00 98.62 104 ASP A N 1
ATOM 837 C CA . ASP A 1 104 ? 2.556 -4.090 -5.712 1.00 98.62 104 ASP A CA 1
ATOM 838 C C . ASP A 1 104 ? 2.107 -4.797 -4.419 1.00 98.62 104 ASP A C 1
ATOM 840 O O . ASP A 1 104 ? 1.095 -4.402 -3.833 1.00 98.62 104 ASP A O 1
ATOM 844 N N . PRO A 1 105 ? 2.837 -5.825 -3.944 1.00 97.88 105 PRO A N 1
ATOM 845 C CA . PRO A 1 105 ? 2.543 -6.479 -2.668 1.00 97.88 105 PRO A CA 1
ATOM 846 C C . PRO A 1 105 ? 2.590 -5.532 -1.460 1.00 97.88 105 PRO A C 1
ATOM 848 O O . PRO A 1 105 ? 1.961 -5.810 -0.444 1.00 97.88 105 PRO A O 1
ATOM 851 N N . PHE A 1 106 ? 3.330 -4.427 -1.575 1.00 98.12 106 PHE A N 1
ATOM 852 C CA . PHE A 1 106 ? 3.482 -3.379 -0.568 1.00 98.12 106 PHE A CA 1
ATOM 853 C C . PHE A 1 106 ? 2.757 -2.081 -0.967 1.00 98.12 106 PHE A C 1
ATOM 855 O O . PHE A 1 106 ? 3.126 -0.999 -0.515 1.00 98.12 106 PHE A O 1
ATOM 862 N N . ALA A 1 107 ? 1.725 -2.158 -1.816 1.00 98.12 107 ALA A N 1
ATOM 863 C CA . ALA A 1 107 ? 0.936 -0.990 -2.199 1.00 98.12 107 ALA A CA 1
ATOM 864 C C . ALA A 1 107 ? 0.316 -0.290 -0.976 1.00 98.12 107 ALA A C 1
ATOM 866 O O . ALA A 1 107 ? -0.440 -0.901 -0.222 1.00 98.12 107 ALA A O 1
ATOM 867 N N . PHE A 1 108 ? 0.551 1.018 -0.837 1.00 97.12 108 PHE A N 1
ATOM 868 C CA . PHE A 1 108 ? -0.133 1.843 0.170 1.00 97.12 108 PHE A CA 1
ATOM 869 C C . PHE A 1 108 ? -1.541 2.263 -0.250 1.00 97.12 108 PHE A C 1
ATOM 871 O O . PHE A 1 108 ? -2.369 2.602 0.593 1.00 97.12 108 PHE A O 1
ATOM 878 N N . TYR A 1 109 ? -1.822 2.248 -1.553 1.00 97.38 109 TYR A N 1
ATOM 879 C CA . TYR A 1 109 ? -3.126 2.586 -2.101 1.00 97.38 109 TYR A CA 1
ATOM 880 C C . TYR A 1 109 ? -3.396 1.778 -3.368 1.00 97.38 109 TYR A C 1
ATOM 882 O O . TYR A 1 109 ? -2.472 1.348 -4.063 1.00 97.38 109 TYR A O 1
ATOM 890 N N . SER A 1 110 ? -4.671 1.544 -3.660 1.00 97.62 110 SER A N 1
ATOM 891 C CA . SER A 1 110 ? -5.114 0.744 -4.801 1.00 97.62 110 SER A CA 1
ATOM 892 C C . SER A 1 110 ? -6.180 1.480 -5.598 1.00 97.62 110 SER A C 1
ATOM 894 O O . SER A 1 110 ? -6.870 2.370 -5.099 1.00 97.62 110 SER A O 1
ATOM 896 N N . GLU A 1 111 ? -6.307 1.110 -6.864 1.00 96.81 111 GLU A N 1
ATOM 897 C CA . GLU A 1 111 ? -7.456 1.472 -7.681 1.0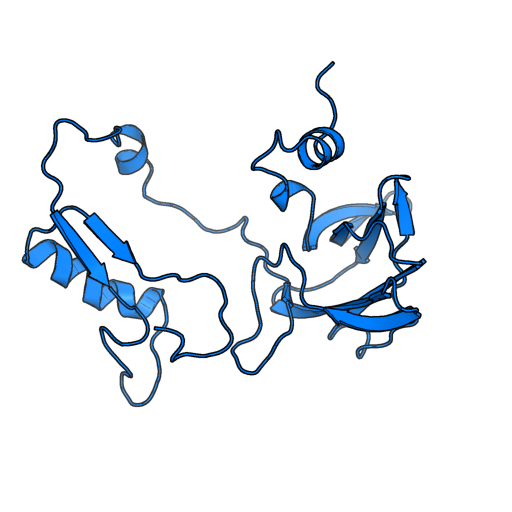0 96.81 111 GLU A CA 1
ATOM 898 C C . GLU A 1 111 ? -8.760 0.943 -7.060 1.00 96.81 111 GLU A C 1
ATOM 900 O O . GLU A 1 111 ? -8.776 -0.088 -6.380 1.00 96.81 111 GLU A O 1
ATOM 905 N N . LEU A 1 112 ? -9.868 1.653 -7.287 1.00 94.00 112 LEU A N 1
ATOM 906 C CA . LEU A 1 112 ? -11.176 1.147 -6.889 1.00 94.00 112 LEU A CA 1
ATOM 907 C C . LEU A 1 112 ? -11.512 -0.079 -7.747 1.00 94.00 112 LEU A C 1
ATOM 909 O O . LEU A 1 112 ? -11.369 -0.050 -8.971 1.00 94.00 112 LEU A O 1
ATOM 913 N N . ARG A 1 113 ? -11.997 -1.147 -7.111 1.00 93.81 113 ARG A N 1
ATOM 914 C CA . ARG A 1 113 ? -12.477 -2.343 -7.816 1.00 93.81 113 ARG A CA 1
ATOM 915 C C . ARG A 1 113 ? -13.511 -1.978 -8.908 1.00 93.81 113 ARG A C 1
ATOM 917 O O . ARG A 1 113 ? -14.329 -1.082 -8.692 1.00 93.81 113 ARG A O 1
ATOM 924 N N . PRO A 1 114 ? -13.514 -2.669 -10.066 1.00 95.38 114 PRO A N 1
ATOM 925 C CA . PRO A 1 114 ? -12.741 -3.875 -10.391 1.00 95.38 114 PRO A CA 1
ATOM 926 C C . PRO A 1 114 ? -11.300 -3.604 -10.858 1.00 95.38 114 PRO A C 1
ATOM 928 O O . PRO A 1 114 ? -10.609 -4.538 -11.263 1.00 95.38 114 PRO A O 1
ATOM 931 N N . GLY A 1 115 ? -10.845 -2.349 -10.810 1.00 96.81 115 GLY A N 1
ATOM 932 C CA . GLY A 1 115 ? -9.460 -1.986 -11.069 1.00 96.81 115 GLY A CA 1
ATOM 933 C C . GLY A 1 115 ? -8.475 -2.742 -10.176 1.00 96.81 115 GLY A C 1
ATOM 934 O O . GLY A 1 115 ? -8.787 -3.109 -9.041 1.00 96.81 115 GLY A O 1
ATOM 935 N N . THR A 1 116 ? -7.280 -3.008 -10.703 1.00 97.56 116 THR A N 1
ATOM 936 C CA . THR A 1 116 ? -6.261 -3.826 -10.019 1.00 97.56 116 THR A CA 1
ATOM 937 C C . THR A 1 116 ? -4.897 -3.149 -9.973 1.00 97.56 116 THR A C 1
ATOM 939 O O . THR A 1 116 ? -3.887 -3.821 -9.741 1.00 97.56 116 THR A O 1
ATOM 942 N N . CYS A 1 117 ? -4.821 -1.864 -10.307 1.00 98.31 117 CYS A N 1
ATOM 943 C CA . CYS A 1 117 ? -3.569 -1.131 -10.231 1.00 98.31 117 CYS A CA 1
ATOM 944 C C . CYS A 1 117 ? -3.246 -0.789 -8.778 1.00 98.31 117 CYS A C 1
ATOM 946 O O . CYS A 1 117 ? -4.131 -0.455 -7.986 1.00 98.31 117 CYS A O 1
ATOM 948 N N . SER A 1 118 ? -1.960 -0.820 -8.449 1.00 98.69 118 SER A N 1
ATOM 949 C CA . SER A 1 118 ? -1.469 -0.092 -7.285 1.00 98.69 118 SER A CA 1
ATOM 950 C C . SER A 1 118 ? -1.442 1.390 -7.623 1.00 98.69 118 SER A C 1
ATOM 952 O O . SER A 1 118 ? -1.329 1.770 -8.789 1.00 98.69 118 SER A O 1
ATOM 954 N N . ARG A 1 119 ? -1.571 2.243 -6.613 1.00 98.25 119 ARG A N 1
ATOM 955 C CA . ARG A 1 119 ? -1.570 3.694 -6.781 1.00 98.25 119 ARG A CA 1
ATOM 956 C C . ARG A 1 119 ? -0.528 4.314 -5.881 1.00 98.25 119 ARG A C 1
ATOM 958 O O . ARG A 1 119 ? -0.425 3.958 -4.709 1.00 98.25 119 ARG A O 1
ATOM 965 N N . LEU A 1 120 ? 0.232 5.249 -6.438 1.00 98.44 120 LEU A N 1
ATOM 966 C CA . LEU A 1 120 ? 1.171 6.040 -5.658 1.00 98.44 120 LEU A CA 1
ATOM 967 C C . LEU A 1 120 ? 0.417 6.803 -4.570 1.00 98.44 120 LEU A C 1
ATOM 969 O O . LEU A 1 120 ? -0.595 7.444 -4.858 1.00 98.44 120 LEU A O 1
ATOM 973 N N . PHE A 1 121 ? 0.913 6.727 -3.339 1.00 97.38 121 PHE A N 1
ATOM 974 C CA . PHE A 1 121 ? 0.314 7.412 -2.203 1.00 97.38 121 PHE A CA 1
ATOM 975 C C . PHE A 1 121 ? 1.376 7.901 -1.222 1.00 97.38 121 PHE A C 1
ATOM 977 O O . PHE A 1 121 ? 2.088 7.100 -0.618 1.00 97.38 121 PHE A O 1
ATOM 984 N N . ASP A 1 122 ? 1.486 9.220 -1.062 1.00 94.75 122 ASP A N 1
ATOM 985 C CA . ASP A 1 122 ? 2.312 9.820 -0.013 1.00 94.75 122 ASP A CA 1
ATOM 986 C C . ASP A 1 122 ? 1.535 9.893 1.308 1.00 94.75 122 ASP A C 1
ATOM 988 O O . ASP A 1 122 ? 0.716 10.789 1.520 1.00 94.75 122 ASP A O 1
ATOM 992 N N . TYR A 1 123 ? 1.799 8.943 2.206 1.00 90.19 123 TYR A N 1
ATOM 993 C CA . TYR A 1 123 ? 1.113 8.827 3.495 1.00 90.19 123 TYR A CA 1
ATOM 994 C C . TYR A 1 123 ? 1.685 9.737 4.598 1.00 90.19 123 TYR A C 1
ATOM 996 O O . TYR A 1 123 ? 1.132 9.790 5.696 1.00 90.19 123 TYR A O 1
ATOM 1004 N N . ARG A 1 124 ? 2.797 10.444 4.354 1.00 88.69 124 ARG A N 1
ATOM 1005 C CA . ARG A 1 124 ? 3.587 11.100 5.418 1.00 88.69 124 ARG A CA 1
ATOM 1006 C C . ARG A 1 124 ? 2.939 12.353 6.009 1.00 88.69 124 ARG A C 1
ATOM 1008 O O . ARG A 1 124 ? 3.323 12.774 7.093 1.00 88.69 124 ARG A O 1
ATOM 1015 N N . ASN A 1 125 ? 1.968 12.941 5.312 1.00 87.56 125 ASN A N 1
ATOM 1016 C CA . ASN A 1 125 ? 1.439 14.271 5.633 1.00 87.56 125 ASN A CA 1
ATOM 1017 C C . ASN A 1 125 ? 0.095 14.253 6.385 1.00 87.56 125 ASN A C 1
ATOM 1019 O O . ASN A 1 125 ? -0.557 15.291 6.487 1.00 87.56 125 ASN A O 1
ATOM 1023 N N . PHE A 1 126 ? -0.347 13.101 6.902 1.00 91.19 126 PHE A N 1
ATOM 1024 C CA . PHE A 1 126 ? -1.565 13.042 7.715 1.00 91.19 126 PHE A CA 1
ATOM 1025 C C . PHE A 1 126 ? -1.308 13.570 9.136 1.00 91.19 126 PHE A C 1
ATOM 1027 O O . PHE A 1 126 ? -0.406 13.099 9.830 1.00 91.19 126 PHE A O 1
ATOM 1034 N N . ILE A 1 127 ? -2.118 14.536 9.579 1.00 94.25 127 ILE A N 1
ATOM 1035 C CA . ILE A 1 127 ? -1.990 15.165 10.900 1.00 94.25 127 ILE A CA 1
ATOM 1036 C C . ILE A 1 127 ? -2.865 14.418 11.910 1.00 94.25 127 ILE A C 1
ATOM 1038 O O . ILE A 1 127 ? -4.095 14.471 11.858 1.00 94.25 127 ILE A O 1
ATOM 1042 N N . TRP A 1 128 ? -2.216 13.746 12.857 1.00 95.69 128 TRP A N 1
ATOM 1043 C CA . TRP A 1 128 ? -2.873 13.025 13.946 1.00 95.69 128 TRP A CA 1
ATOM 1044 C C . TRP A 1 128 ? -3.188 13.937 15.138 1.00 95.69 128 TRP A C 1
ATOM 1046 O O . TRP A 1 128 ? -2.423 14.844 15.462 1.00 95.69 128 TRP A O 1
ATOM 1056 N N . HIS A 1 129 ? -4.303 13.657 15.819 1.00 96.81 129 HIS A N 1
ATOM 1057 C CA . HIS A 1 129 ? -4.795 14.418 16.979 1.00 96.81 129 HIS A CA 1
ATOM 1058 C C . HIS A 1 129 ? -5.058 13.519 18.207 1.00 96.81 129 HIS A C 1
ATOM 1060 O O . HIS A 1 129 ? -5.771 13.905 19.129 1.00 96.81 129 HIS A O 1
ATOM 1066 N N . ASP A 1 130 ? -4.510 12.302 18.225 1.00 97.19 130 ASP A N 1
ATOM 1067 C CA . ASP A 1 130 ? -4.792 11.241 19.202 1.00 97.19 130 ASP A CA 1
ATOM 1068 C C . ASP A 1 130 ? -3.660 11.024 20.226 1.00 97.19 130 ASP A C 1
ATOM 1070 O O . ASP A 1 130 ? -3.633 10.014 20.933 1.00 97.19 130 ASP A O 1
ATOM 1074 N N . SER A 1 131 ? -2.736 11.981 20.348 1.00 97.81 131 SER A N 1
ATOM 1075 C CA . SER A 1 131 ? -1.556 11.882 21.219 1.00 97.81 131 SER A CA 1
ATOM 1076 C C . SER A 1 131 ? -1.912 11.583 22.680 1.00 97.81 131 SER A C 1
ATOM 1078 O O . SER A 1 131 ? -1.305 10.708 23.300 1.00 97.81 131 SER A O 1
ATOM 1080 N N . GLU A 1 132 ? -2.936 12.249 23.219 1.00 98.00 132 GLU A N 1
ATOM 1081 C CA . GLU A 1 132 ? -3.423 12.005 24.580 1.00 98.00 132 GLU A CA 1
ATOM 1082 C C . GLU A 1 132 ? -4.013 10.598 24.739 1.00 98.00 132 GLU A C 1
ATOM 1084 O O . GLU A 1 132 ? -3.763 9.941 25.750 1.00 98.00 132 GLU A O 1
ATOM 1089 N N . TYR A 1 133 ? -4.737 10.085 23.740 1.00 96.44 133 TYR A N 1
ATOM 1090 C CA . TYR A 1 133 ? -5.246 8.712 23.774 1.00 96.44 133 TYR A CA 1
ATOM 1091 C C . TYR A 1 133 ? -4.092 7.701 23.786 1.00 96.44 133 TYR A C 1
ATOM 1093 O O . TYR A 1 133 ? -4.050 6.823 24.649 1.00 96.44 133 TYR A O 1
ATOM 1101 N N . LEU A 1 134 ? -3.117 7.850 22.883 1.00 96.81 134 LEU A N 1
ATOM 1102 C CA . LEU A 1 134 ? -1.966 6.949 22.787 1.00 96.81 134 LEU A CA 1
ATOM 1103 C C . LEU A 1 134 ? -1.112 6.947 24.060 1.00 96.81 134 LEU A C 1
ATOM 1105 O O . LEU A 1 134 ? -0.644 5.884 24.467 1.00 96.81 134 LEU A O 1
ATOM 1109 N N . LYS A 1 135 ? -0.959 8.103 24.717 1.00 97.19 135 LYS A N 1
ATOM 1110 C CA . LYS A 1 135 ? -0.229 8.245 25.987 1.00 97.19 135 LYS A CA 1
ATOM 1111 C C . LYS A 1 135 ? -0.863 7.450 27.132 1.00 97.19 135 LYS A C 1
ATOM 1113 O O . LYS A 1 135 ? -0.142 6.938 27.983 1.00 97.19 135 LYS A O 1
ATOM 1118 N N . HIS A 1 136 ? -2.191 7.339 27.156 1.00 95.31 136 HIS A N 1
ATOM 1119 C CA . HIS A 1 136 ? -2.935 6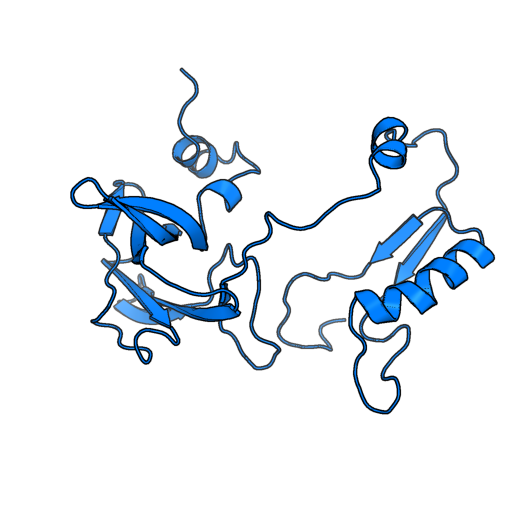.658 28.224 1.00 95.31 136 HIS A CA 1
ATOM 1120 C C . HIS A 1 136 ? -3.375 5.231 27.860 1.00 95.31 136 HIS A C 1
ATOM 1122 O O . HIS A 1 136 ? -3.862 4.492 28.724 1.00 95.31 136 HIS A O 1
ATOM 1128 N N . ARG A 1 137 ? -3.227 4.822 26.594 1.00 95.06 137 ARG A N 1
ATOM 1129 C CA . ARG A 1 137 ? -3.592 3.484 26.122 1.00 95.06 137 ARG A CA 1
ATOM 1130 C C . ARG A 1 137 ? -2.699 2.428 26.774 1.00 95.06 137 ARG A C 1
ATOM 1132 O O . ARG A 1 137 ? -1.486 2.421 26.585 1.00 95.06 137 ARG A O 1
ATOM 1139 N N . THR A 1 138 ? -3.311 1.483 27.484 1.00 94.00 138 THR A N 1
ATOM 1140 C CA . THR A 1 138 ? -2.634 0.289 28.011 1.00 94.00 138 THR A CA 1
ATOM 1141 C C . THR A 1 138 ? -3.099 -0.951 27.246 1.00 94.00 138 THR A C 1
ATOM 1143 O O . THR A 1 138 ? -3.906 -0.859 26.322 1.00 94.00 138 THR A O 1
ATOM 1146 N N . ARG A 1 139 ? -2.619 -2.139 27.635 1.00 91.88 139 ARG A N 1
ATOM 1147 C CA . ARG A 1 139 ? -3.177 -3.408 27.133 1.00 91.88 139 ARG A CA 1
ATOM 1148 C C . ARG A 1 139 ? -4.636 -3.638 27.562 1.00 91.88 139 ARG A C 1
ATOM 1150 O O . ARG A 1 139 ? -5.264 -4.541 27.031 1.00 91.88 139 ARG A O 1
ATOM 1157 N N . ASN A 1 140 ? -5.163 -2.825 28.489 1.00 92.00 140 ASN A N 1
ATOM 1158 C CA . ASN A 1 140 ? -6.558 -2.815 28.940 1.00 92.00 140 ASN A CA 1
ATOM 1159 C C . ASN A 1 140 ? -7.093 -4.176 29.447 1.00 92.00 140 ASN A C 1
ATOM 1161 O O . ASN A 1 140 ? -8.299 -4.395 29.419 1.00 92.00 140 ASN A O 1
ATOM 1165 N N . PHE A 1 141 ? -6.232 -5.079 29.940 1.00 93.81 141 PHE A N 1
ATOM 1166 C CA . PHE A 1 141 ? -6.659 -6.377 30.499 1.00 93.81 141 PHE A CA 1
ATOM 1167 C C . PHE A 1 141 ? -7.510 -6.248 31.774 1.00 93.81 141 PHE A C 1
ATOM 1169 O O . PHE A 1 141 ? -8.202 -7.182 32.162 1.00 93.81 141 PHE A O 1
ATOM 1176 N N . ASP A 1 142 ? -7.439 -5.092 32.423 1.00 95.75 142 ASP A N 1
ATOM 1177 C CA . ASP A 1 142 ? -8.073 -4.727 33.686 1.00 95.75 142 ASP A CA 1
ATOM 1178 C C . ASP A 1 142 ? -9.245 -3.741 33.507 1.00 95.75 142 ASP A C 1
ATOM 1180 O O . ASP A 1 142 ? -9.716 -3.147 34.476 1.00 95.75 142 ASP A O 1
ATOM 1184 N N . LYS A 1 143 ? -9.717 -3.532 32.271 1.00 95.25 143 LYS A N 1
ATOM 1185 C CA . LYS A 1 143 ? -10.742 -2.533 31.924 1.00 95.25 143 LYS A CA 1
ATOM 1186 C C . LYS A 1 143 ? -11.915 -3.159 31.160 1.00 95.25 143 LYS A C 1
ATOM 1188 O O . LYS A 1 143 ? -11.744 -4.203 30.534 1.00 95.25 143 LYS A O 1
ATOM 1193 N N . PRO A 1 144 ? -13.107 -2.530 31.162 1.00 95.06 144 PRO A N 1
ATOM 1194 C CA . PRO A 1 144 ? -14.250 -3.034 30.408 1.00 95.06 144 PRO A CA 1
ATOM 1195 C C . PRO A 1 144 ? -13.989 -3.028 28.896 1.00 95.06 144 PRO A C 1
ATOM 1197 O O . PRO A 1 144 ? -13.662 -1.997 28.297 1.00 95.06 144 PRO A O 1
ATOM 1200 N N . VAL A 1 145 ? -14.206 -4.182 28.266 1.00 96.19 145 VAL A N 1
ATOM 1201 C CA . VAL A 1 145 ? -14.128 -4.364 26.815 1.00 96.19 145 VAL A CA 1
ATOM 1202 C C . VAL A 1 145 ? -15.507 -4.766 26.306 1.00 96.19 145 VAL A C 1
ATOM 1204 O O . VAL A 1 145 ? -15.983 -5.863 26.575 1.00 96.19 145 VAL A O 1
ATOM 1207 N N . SER A 1 146 ? -16.149 -3.850 25.586 1.00 97.38 146 SER A N 1
ATOM 1208 C CA . SER A 1 146 ? -17.385 -4.089 24.847 1.00 97.38 146 SER A CA 1
ATOM 1209 C C . SER A 1 146 ? -17.166 -3.604 23.420 1.00 97.38 146 SER A C 1
ATOM 1211 O O . SER A 1 146 ? -16.846 -2.428 23.210 1.00 97.38 146 SER A O 1
ATOM 1213 N N . ILE A 1 147 ? -17.271 -4.526 22.466 1.00 98.06 147 ILE A N 1
ATOM 1214 C CA . ILE A 1 147 ? -16.878 -4.336 21.068 1.00 98.06 147 ILE A CA 1
ATOM 1215 C C . ILE A 1 147 ? -18.134 -4.249 20.203 1.00 98.06 147 ILE A C 1
ATOM 1217 O O . ILE A 1 147 ? -19.011 -5.106 20.291 1.00 98.06 147 ILE A O 1
ATOM 1221 N N . TYR A 1 148 ? -18.196 -3.225 19.355 1.00 98.25 148 TYR A N 1
ATOM 1222 C CA . TYR A 1 148 ? -19.178 -3.124 18.281 1.00 98.25 148 TYR A CA 1
ATOM 1223 C C . TYR A 1 148 ? -18.512 -3.523 16.959 1.00 98.25 148 TYR A C 1
ATOM 1225 O O . TYR A 1 148 ? -17.660 -2.789 16.455 1.00 98.25 148 TYR A O 1
ATOM 1233 N N . GLU A 1 149 ? -18.847 -4.707 16.441 1.00 98.25 149 GLU A N 1
ATOM 1234 C CA . GLU A 1 149 ? -18.323 -5.218 15.167 1.00 98.25 149 GLU A CA 1
ATOM 1235 C C . GLU A 1 149 ? -19.049 -4.574 13.974 1.00 98.25 149 GLU A C 1
ATOM 1237 O O . GLU A 1 149 ? -20.272 -4.407 13.987 1.00 98.25 149 GLU A O 1
ATOM 1242 N N . ILE A 1 150 ? -18.295 -4.169 12.948 1.00 96.62 150 ILE A N 1
ATOM 1243 C CA . ILE A 1 150 ? -18.788 -3.349 11.842 1.00 96.62 150 ILE A CA 1
ATOM 1244 C C . ILE A 1 150 ? -18.225 -3.827 10.504 1.00 96.62 150 ILE A C 1
ATOM 1246 O O . ILE A 1 150 ? -17.013 -3.839 10.284 1.00 96.62 150 ILE A O 1
ATOM 1250 N N . HIS A 1 151 ? -19.124 -4.055 9.547 1.00 95.81 151 HIS A N 1
ATOM 1251 C CA . HIS A 1 151 ? -18.796 -4.047 8.124 1.00 95.81 151 HIS A CA 1
ATOM 1252 C C . HIS A 1 151 ? -19.041 -2.649 7.528 1.00 95.81 151 HIS A C 1
ATOM 1254 O O . HIS A 1 151 ? -20.188 -2.231 7.340 1.00 95.81 151 HIS A O 1
ATOM 1260 N N . LEU A 1 152 ? -17.975 -1.896 7.219 1.00 93.88 152 LEU A N 1
ATOM 1261 C CA . LEU A 1 152 ? -18.101 -0.494 6.775 1.00 93.88 152 LEU A CA 1
ATOM 1262 C C . LEU A 1 152 ? -18.894 -0.340 5.472 1.00 93.88 152 LEU A C 1
ATOM 1264 O O . LEU A 1 152 ? -19.610 0.646 5.310 1.00 93.88 152 LEU A O 1
ATOM 1268 N N . GLY A 1 153 ? -18.807 -1.323 4.569 1.00 90.94 153 GLY A N 1
ATOM 1269 C CA . GLY A 1 153 ? -19.507 -1.290 3.284 1.00 90.94 153 GLY A CA 1
ATOM 1270 C C . GLY A 1 153 ? -21.031 -1.412 3.395 1.00 90.94 153 GLY A C 1
ATOM 1271 O O . GLY A 1 153 ? -21.739 -0.971 2.491 1.00 90.94 153 GLY A O 1
ATOM 1272 N N . SER A 1 154 ? -21.552 -1.971 4.493 1.00 92.44 154 SER A N 1
ATOM 1273 C CA . SER A 1 154 ? -22.990 -2.240 4.664 1.00 92.44 154 SER A CA 1
ATOM 1274 C C . SER A 1 154 ? -23.621 -1.557 5.877 1.00 92.44 154 SER A C 1
ATOM 1276 O O . SER A 1 154 ? -24.838 -1.407 5.887 1.00 92.44 154 SER A O 1
ATOM 1278 N N . TRP A 1 155 ? -22.838 -1.082 6.855 1.00 95.19 155 TRP A N 1
ATOM 1279 C CA . TRP A 1 155 ? -23.372 -0.501 8.095 1.00 95.19 155 TRP A CA 1
ATOM 1280 C C . TRP A 1 155 ? -24.308 0.689 7.849 1.00 95.19 155 TRP A C 1
ATOM 1282 O O . TRP A 1 155 ? -25.446 0.694 8.316 1.00 95.19 155 TRP A O 1
ATOM 1292 N N . LYS A 1 156 ? -23.849 1.691 7.084 1.00 92.88 156 LYS A N 1
ATOM 1293 C CA . LYS A 1 156 ? -24.699 2.817 6.656 1.00 92.88 156 LYS A CA 1
ATOM 1294 C C . LYS A 1 156 ? -25.357 2.568 5.299 1.00 92.88 156 LYS A C 1
ATOM 1296 O O . LYS A 1 156 ? -26.404 3.149 5.016 1.00 92.88 156 LYS A O 1
ATOM 1301 N N . GLY A 1 157 ? -24.725 1.738 4.469 1.00 88.44 157 GLY A N 1
ATOM 1302 C CA . GLY A 1 157 ? -25.058 1.588 3.059 1.00 88.44 157 GLY A CA 1
ATOM 1303 C C . GLY A 1 157 ? -24.791 2.864 2.254 1.00 88.44 157 GLY A C 1
ATOM 1304 O O . GLY A 1 157 ? -24.037 3.750 2.664 1.00 88.44 157 GLY A O 1
ATOM 1305 N N . ALA A 1 158 ? -25.415 2.952 1.080 1.00 89.00 158 ALA A N 1
ATOM 1306 C CA . ALA A 1 158 ? -25.289 4.114 0.213 1.00 89.00 158 ALA A CA 1
ATOM 1307 C C . ALA A 1 158 ? -26.129 5.297 0.724 1.00 89.00 158 ALA A C 1
ATOM 1309 O O . ALA A 1 158 ? -27.320 5.155 1.001 1.00 89.00 158 ALA A O 1
ATOM 1310 N N . VAL A 1 159 ? -25.537 6.491 0.764 1.00 88.75 159 VAL A N 1
ATOM 1311 C CA . VAL A 1 159 ? -26.243 7.752 1.028 1.00 88.75 159 VAL A CA 1
ATOM 1312 C C . VAL A 1 159 ? -26.407 8.479 -0.301 1.00 88.75 159 VAL A C 1
ATOM 1314 O O . VAL A 1 159 ? -25.431 8.715 -1.011 1.00 88.75 159 VAL A O 1
ATOM 1317 N N . ASN A 1 160 ? -27.648 8.804 -0.674 1.00 90.00 160 ASN A N 1
ATOM 1318 C CA . ASN A 1 160 ? -27.975 9.415 -1.972 1.00 90.00 160 ASN A CA 1
ATOM 1319 C C . ASN A 1 160 ? -27.412 8.623 -3.171 1.00 90.00 160 ASN A C 1
ATOM 1321 O O . ASN A 1 160 ? -26.883 9.196 -4.123 1.00 90.00 160 ASN A O 1
ATOM 1325 N N . GLY A 1 161 ? -27.484 7.288 -3.096 1.00 89.00 161 GLY A N 1
ATOM 1326 C CA . GLY A 1 161 ? -27.023 6.383 -4.153 1.00 89.00 161 GLY A CA 1
ATOM 1327 C C . GLY A 1 161 ? -25.502 6.229 -4.263 1.00 89.00 161 GLY A C 1
ATOM 1328 O O . GLY A 1 161 ? -25.035 5.594 -5.205 1.00 89.00 161 GLY A O 1
ATOM 1329 N N . LYS A 1 162 ? -24.718 6.783 -3.328 1.00 87.62 162 LYS A N 1
ATOM 1330 C CA . LYS A 1 162 ? -23.253 6.667 -3.312 1.00 87.62 162 LYS A CA 1
ATOM 1331 C C . LYS A 1 162 ? -22.759 5.990 -2.041 1.00 87.62 162 LYS A C 1
ATOM 1333 O O . LYS A 1 162 ? -23.223 6.302 -0.946 1.00 87.62 162 LYS A O 1
ATOM 1338 N N . ILE A 1 163 ? -21.790 5.089 -2.199 1.00 86.88 163 ILE A N 1
ATOM 1339 C CA . ILE A 1 163 ? -20.993 4.589 -1.075 1.00 86.88 163 ILE A CA 1
ATOM 1340 C C . ILE A 1 163 ? -20.248 5.784 -0.475 1.00 86.88 163 ILE A C 1
ATOM 1342 O O . ILE A 1 163 ? -19.675 6.593 -1.207 1.00 86.88 163 ILE A O 1
ATOM 1346 N N . ILE A 1 164 ? -20.309 5.906 0.846 1.00 91.81 164 ILE A N 1
ATOM 1347 C CA . ILE A 1 164 ? -19.704 7.015 1.580 1.00 91.81 164 ILE A CA 1
ATOM 1348 C C . ILE A 1 164 ? -18.234 6.732 1.903 1.00 91.81 164 ILE A C 1
ATOM 1350 O O . ILE A 1 164 ? -17.836 5.580 2.074 1.00 91.81 164 ILE A O 1
ATOM 1354 N N . SER A 1 165 ? -17.421 7.786 1.968 1.00 94.12 165 SER A N 1
ATOM 1355 C CA . SER A 1 165 ? -16.000 7.690 2.321 1.00 94.12 165 SER A CA 1
ATOM 1356 C C . SER A 1 165 ? -15.790 7.370 3.807 1.00 94.12 165 SER A C 1
ATOM 1358 O O . SER A 1 165 ? -16.712 7.489 4.617 1.00 94.12 165 SER A O 1
ATOM 1360 N N . TYR A 1 166 ? -14.550 7.032 4.183 1.00 95.19 166 TYR A N 1
ATOM 1361 C CA . TYR A 1 166 ? -14.153 6.878 5.588 1.00 95.19 166 TYR A CA 1
ATOM 1362 C C . TYR A 1 166 ? -14.424 8.141 6.424 1.00 95.19 166 TYR A C 1
ATOM 1364 O O . TYR A 1 166 ? -14.887 8.037 7.555 1.00 95.19 166 TYR A O 1
ATOM 1372 N N . GLU A 1 167 ? -14.194 9.328 5.856 1.00 94.19 167 GLU A N 1
ATOM 1373 C CA . GLU A 1 167 ? -14.484 10.608 6.518 1.00 94.19 167 GLU A CA 1
ATOM 1374 C C . GLU A 1 167 ? -15.986 10.776 6.764 1.00 94.19 167 GLU A C 1
ATOM 1376 O O . GLU A 1 167 ? -16.411 11.109 7.863 1.00 94.19 167 GLU A O 1
ATOM 1381 N N . GLN A 1 168 ? -16.805 10.463 5.761 1.00 95.00 168 GLN A N 1
ATOM 1382 C CA . GLN A 1 168 ? -18.253 10.607 5.861 1.00 95.00 168 GLN A CA 1
ATOM 1383 C C . GLN A 1 168 ? -18.875 9.600 6.831 1.00 95.00 168 GLN A C 1
ATOM 1385 O O . GLN A 1 168 ? -19.776 9.960 7.580 1.00 95.00 168 GLN A O 1
ATOM 1390 N N . ILE A 1 169 ? -18.438 8.335 6.827 1.00 95.19 169 ILE A N 1
ATOM 1391 C CA . ILE A 1 169 ? -18.985 7.328 7.750 1.00 95.19 169 ILE A CA 1
ATOM 1392 C C . ILE A 1 169 ? -18.582 7.604 9.202 1.00 95.19 169 ILE A C 1
ATOM 1394 O O . ILE A 1 169 ? -19.373 7.308 10.100 1.00 95.19 169 ILE A O 1
ATOM 1398 N N . ALA A 1 170 ? -17.412 8.210 9.440 1.00 95.38 170 ALA A N 1
ATOM 1399 C CA . ALA A 1 170 ? -16.946 8.589 10.773 1.00 95.38 170 ALA A CA 1
ATOM 1400 C C . ALA A 1 170 ? -17.955 9.496 11.502 1.00 95.38 170 ALA A C 1
ATOM 1402 O O . ALA A 1 170 ? -18.269 9.239 12.669 1.00 95.38 170 ALA A O 1
ATOM 1403 N N . ASP A 1 171 ? -18.539 10.469 10.793 1.00 95.81 171 ASP A N 1
ATOM 1404 C CA . ASP A 1 171 ? -19.545 11.399 11.328 1.00 95.81 171 ASP A CA 1
ATOM 1405 C C . ASP A 1 171 ? -20.826 10.699 11.805 1.00 95.81 171 ASP A C 1
ATOM 1407 O O . ASP A 1 171 ? -21.503 11.176 12.716 1.00 95.81 171 ASP A O 1
ATOM 1411 N N . TYR A 1 172 ? -21.165 9.546 11.222 1.00 95.06 172 TYR A N 1
ATOM 1412 C CA . TYR A 1 172 ? -22.326 8.759 11.639 1.00 95.06 172 TYR A CA 1
ATOM 1413 C C . TYR A 1 172 ? -21.981 7.755 12.737 1.00 95.06 172 TYR A C 1
ATOM 1415 O O . TYR A 1 172 ? -22.726 7.603 13.707 1.00 95.06 172 TYR A O 1
ATOM 1423 N N . ILE A 1 173 ? -20.877 7.030 12.569 1.00 95.88 173 ILE A N 1
ATOM 1424 C CA . ILE A 1 173 ? -20.590 5.832 13.355 1.00 95.88 173 ILE A CA 1
ATOM 1425 C C . ILE A 1 173 ? -20.026 6.167 14.731 1.00 95.88 173 ILE A C 1
ATOM 1427 O O . ILE A 1 173 ? -20.400 5.535 15.717 1.00 95.88 173 ILE A O 1
ATOM 1431 N N . ILE A 1 174 ? -19.185 7.202 14.832 1.00 97.06 174 ILE A N 1
ATOM 1432 C CA . ILE A 1 174 ? -18.539 7.573 16.093 1.00 97.06 174 ILE A CA 1
ATOM 1433 C C . ILE A 1 174 ? -19.583 8.045 17.119 1.00 97.06 174 ILE A C 1
ATOM 1435 O O . ILE A 1 174 ? -19.590 7.502 18.228 1.00 97.06 174 ILE A O 1
ATOM 1439 N N . PRO A 1 175 ? -20.507 8.982 16.807 1.00 97.94 175 PRO A N 1
ATOM 1440 C CA . PRO A 1 175 ? -21.550 9.371 17.758 1.00 97.94 175 PRO A CA 1
ATOM 1441 C C . PRO A 1 175 ? -22.471 8.207 18.130 1.00 97.94 175 PRO A C 1
ATOM 1443 O O . PRO A 1 175 ? -22.844 8.077 19.295 1.00 97.94 175 PRO A O 1
ATOM 1446 N N . TYR A 1 176 ? -22.798 7.341 17.166 1.00 97.56 176 TYR A N 1
ATOM 1447 C CA . TYR A 1 176 ? -23.660 6.179 17.378 1.00 97.56 176 TYR A CA 1
ATOM 1448 C C . TYR A 1 176 ? -23.059 5.197 18.394 1.00 97.56 176 TYR A C 1
ATOM 1450 O O . TYR A 1 176 ? -23.693 4.878 19.399 1.00 97.56 176 TYR A O 1
ATOM 1458 N N . VAL A 1 177 ? -21.808 4.781 18.180 1.00 97.81 177 VAL A N 1
ATOM 1459 C CA . VAL A 1 177 ? -21.077 3.862 19.068 1.00 97.81 177 VAL A CA 1
ATOM 1460 C C . VAL A 1 177 ? -20.905 4.469 20.462 1.00 97.81 177 VAL A C 1
ATOM 1462 O O . VAL A 1 177 ? -21.133 3.785 21.461 1.00 97.81 177 VAL A O 1
ATOM 1465 N N . LYS A 1 178 ? -20.572 5.766 20.546 1.00 97.81 178 LYS A N 1
ATOM 1466 C CA . LYS A 1 178 ? -20.438 6.473 21.830 1.00 97.81 178 LYS A CA 1
ATOM 1467 C C . LYS A 1 178 ? -21.759 6.553 22.592 1.00 97.81 178 LYS A C 1
ATOM 1469 O O . LYS A 1 178 ? -21.754 6.358 23.802 1.00 97.81 178 LYS A O 1
ATOM 1474 N N . ASN A 1 179 ? -22.874 6.811 21.909 1.00 98.25 179 ASN A N 1
ATOM 1475 C CA . ASN A 1 179 ? -24.197 6.872 22.534 1.00 98.25 179 ASN A CA 1
ATOM 1476 C C . ASN A 1 179 ? -24.638 5.514 23.103 1.00 98.25 179 ASN A C 1
ATOM 1478 O O . ASN A 1 179 ? -25.288 5.464 24.141 1.00 98.25 179 ASN A O 1
ATOM 1482 N N . LEU A 1 180 ? -24.261 4.415 22.448 1.00 97.88 180 LEU A N 1
ATOM 1483 C CA . LEU A 1 180 ? -24.540 3.059 22.928 1.00 97.88 180 LEU A CA 1
ATOM 1484 C C . LEU A 1 180 ? -23.585 2.586 24.038 1.00 97.88 180 LEU A C 1
ATOM 1486 O O . LEU A 1 180 ? -23.830 1.546 24.645 1.00 97.88 180 LEU A O 1
ATOM 1490 N N . GLY A 1 181 ? -22.516 3.334 24.325 1.00 97.62 181 GLY A N 1
ATOM 1491 C CA . GLY A 1 181 ? -21.595 3.036 25.425 1.00 97.62 181 GLY A CA 1
ATOM 1492 C C . GLY A 1 181 ? -20.595 1.910 25.147 1.00 97.62 181 GLY A C 1
ATOM 1493 O O . GLY A 1 181 ? -20.001 1.382 26.088 1.00 97.62 181 GLY A O 1
ATOM 1494 N N . PHE A 1 182 ? -20.379 1.536 23.882 1.00 98.31 182 PHE A N 1
ATOM 1495 C CA . PHE A 1 182 ? -19.303 0.607 23.520 1.00 98.31 182 PHE A CA 1
ATOM 1496 C C . PHE A 1 182 ? -17.929 1.236 23.771 1.00 98.31 182 PHE A C 1
ATOM 1498 O O . PHE A 1 182 ? -17.745 2.446 23.624 1.00 98.31 182 PHE A O 1
ATOM 1505 N N . THR A 1 183 ? -16.945 0.406 24.127 1.00 96.12 183 THR A N 1
ATOM 1506 C CA . THR A 1 183 ? -15.578 0.875 24.401 1.00 96.12 183 THR A CA 1
ATOM 1507 C C . THR A 1 183 ? -14.652 0.729 23.199 1.00 96.12 183 THR A C 1
ATOM 1509 O O . THR A 1 183 ? -13.653 1.441 23.122 1.00 96.12 183 THR A O 1
ATOM 1512 N N . HIS A 1 184 ? -14.978 -0.167 22.262 1.00 97.06 184 HIS A N 1
ATOM 1513 C CA . HIS A 1 184 ? -14.173 -0.467 21.080 1.00 97.06 184 HIS A CA 1
ATOM 1514 C C . HIS A 1 184 ? -15.053 -0.702 19.847 1.00 97.06 184 HIS A C 1
ATOM 1516 O O . HIS A 1 184 ? -16.225 -1.067 19.952 1.00 97.06 184 HIS A O 1
ATOM 1522 N N . VAL A 1 185 ? -14.442 -0.534 18.677 1.00 97.50 185 VAL A N 1
ATOM 1523 C CA . VAL A 1 185 ? -14.992 -0.938 17.383 1.00 97.50 185 VAL A CA 1
ATOM 1524 C C . VAL A 1 185 ? -14.079 -2.006 16.799 1.00 97.50 185 VAL A C 1
ATOM 1526 O O . VAL A 1 185 ? -12.861 -1.822 16.780 1.00 97.50 185 VAL A O 1
ATOM 1529 N N . GLU A 1 186 ? -14.664 -3.092 16.309 1.00 98.12 186 GLU A N 1
ATOM 1530 C CA . GLU A 1 186 ? -13.972 -4.080 15.484 1.00 98.12 186 GLU A CA 1
ATOM 1531 C C . GLU A 1 186 ? -14.449 -3.917 14.047 1.00 98.12 186 GLU A C 1
ATOM 1533 O O . GLU A 1 186 ? -15.647 -3.897 13.781 1.00 98.12 186 GLU A O 1
ATOM 1538 N N . ILE A 1 187 ? -13.516 -3.715 13.122 1.00 97.50 187 ILE A N 1
ATOM 1539 C CA . ILE A 1 187 ? -13.848 -3.474 11.721 1.00 97.50 187 ILE A CA 1
ATOM 1540 C C . ILE A 1 187 ? -13.504 -4.733 10.939 1.00 97.50 187 ILE A C 1
ATOM 1542 O O . ILE A 1 187 ? -12.354 -5.180 10.973 1.00 97.50 187 ILE A O 1
ATOM 1546 N N . MET A 1 188 ? -14.483 -5.269 10.207 1.00 96.75 188 MET A N 1
ATOM 1547 C CA . MET A 1 188 ? -14.236 -6.331 9.233 1.00 96.75 188 MET A CA 1
ATOM 1548 C C . MET A 1 188 ? -13.150 -5.896 8.235 1.00 96.75 188 MET A C 1
ATOM 1550 O O . MET A 1 188 ? -12.987 -4.694 8.009 1.00 96.75 188 MET A O 1
ATOM 1554 N N . PRO A 1 189 ? -12.379 -6.819 7.637 1.00 96.12 189 PRO A N 1
ATOM 1555 C CA . PRO A 1 189 ? -11.109 -6.433 7.032 1.00 96.12 189 PRO A CA 1
ATOM 1556 C C . PRO A 1 189 ? -11.229 -5.346 5.953 1.00 96.12 189 PRO A C 1
ATOM 1558 O O . PRO A 1 189 ? -11.980 -5.455 4.989 1.00 96.12 189 PRO A O 1
ATOM 1561 N N . ILE A 1 190 ? -10.449 -4.283 6.159 1.00 95.12 190 ILE A N 1
ATOM 1562 C CA . ILE A 1 190 ? -10.394 -3.066 5.331 1.00 95.12 190 ILE A CA 1
ATOM 1563 C C . ILE A 1 190 ? -9.197 -3.048 4.375 1.00 95.12 190 ILE A C 1
ATOM 1565 O O . ILE A 1 190 ? -8.950 -2.056 3.689 1.00 95.12 190 ILE A O 1
ATOM 1569 N N . THR A 1 191 ? -8.411 -4.125 4.360 1.00 94.69 191 THR A N 1
ATOM 1570 C CA . THR A 1 191 ? -7.384 -4.326 3.340 1.00 94.69 191 THR A CA 1
ATOM 1571 C C . THR A 1 191 ? -8.049 -4.451 1.972 1.00 94.69 191 THR A C 1
ATOM 1573 O O . THR A 1 191 ? -9.206 -4.845 1.875 1.00 94.69 191 THR A O 1
ATOM 1576 N N . GLN A 1 192 ? -7.336 -4.110 0.897 1.00 94.75 192 GLN A N 1
ATOM 1577 C CA . GLN A 1 192 ? -7.917 -4.164 -0.444 1.00 94.75 192 GLN A CA 1
ATOM 1578 C C . GLN A 1 192 ? -8.407 -5.582 -0.782 1.00 94.75 192 GLN A C 1
ATOM 1580 O O . GLN A 1 192 ? -7.625 -6.534 -0.762 1.00 94.75 192 GLN A O 1
ATOM 1585 N N . TYR A 1 193 ? -9.679 -5.699 -1.168 1.00 94.38 193 TYR A N 1
ATOM 1586 C CA . TYR A 1 193 ? -10.295 -6.932 -1.656 1.00 94.38 193 TYR A CA 1
ATOM 1587 C C . TYR A 1 193 ? -11.055 -6.678 -2.972 1.00 94.38 193 TYR A C 1
ATOM 1589 O O . TYR A 1 193 ? -11.629 -5.606 -3.171 1.00 94.38 193 TYR A O 1
ATOM 1597 N N . PRO A 1 194 ? -11.058 -7.640 -3.914 1.00 93.69 194 PRO A N 1
ATOM 1598 C CA . PRO A 1 194 ? -11.647 -7.429 -5.237 1.00 93.69 194 PRO A CA 1
ATOM 1599 C C . PRO A 1 194 ? -13.170 -7.621 -5.281 1.00 93.69 194 PRO A C 1
ATOM 1601 O O . PRO A 1 194 ? -13.808 -7.156 -6.225 1.00 93.69 194 PRO A O 1
ATOM 1604 N N . PHE A 1 195 ? -13.755 -8.323 -4.307 1.00 94.75 195 PHE A N 1
ATOM 1605 C CA . PHE A 1 195 ? -15.144 -8.775 -4.350 1.00 94.75 195 PHE A CA 1
ATOM 1606 C C . PHE A 1 195 ? -15.873 -8.442 -3.051 1.00 94.75 195 PHE A C 1
ATOM 1608 O O . PHE A 1 195 ? -15.466 -8.917 -2.001 1.00 94.75 195 PHE A O 1
ATOM 1615 N N . ASP A 1 196 ? -16.958 -7.668 -3.137 1.00 91.94 196 ASP A N 1
ATOM 1616 C CA . ASP A 1 196 ? -17.725 -7.253 -1.953 1.00 91.94 196 ASP A CA 1
ATOM 1617 C C . ASP A 1 196 ? -18.298 -8.430 -1.174 1.00 91.94 196 ASP A C 1
ATOM 1619 O O . ASP A 1 196 ? -18.244 -8.422 0.043 1.00 91.94 196 ASP A O 1
ATOM 1623 N N . GLY A 1 197 ? -18.794 -9.457 -1.869 1.00 92.06 197 GLY A N 1
ATOM 1624 C CA . GLY A 1 197 ? -19.405 -10.624 -1.231 1.00 92.06 197 GLY A CA 1
ATOM 1625 C C . GLY A 1 197 ? -18.407 -11.612 -0.627 1.00 92.06 197 GLY A C 1
ATOM 1626 O O . GLY A 1 197 ? -18.765 -12.773 -0.434 1.00 92.06 197 GLY A O 1
ATOM 1627 N N . SER A 1 198 ? -17.143 -11.221 -0.408 1.00 91.88 198 SER A N 1
ATOM 1628 C CA . SER A 1 198 ? -16.217 -12.049 0.373 1.00 91.88 198 SER A CA 1
ATOM 1629 C C . SER A 1 198 ? -16.580 -12.093 1.857 1.00 91.88 198 SER A C 1
ATOM 1631 O O . SER A 1 198 ? -16.108 -13.008 2.528 1.00 91.88 198 SER A O 1
ATOM 1633 N N . TRP A 1 199 ? -17.418 -11.155 2.319 1.00 87.19 199 TRP A N 1
ATOM 1634 C CA . TRP A 1 199 ? -18.129 -11.097 3.601 1.00 87.19 199 TRP A CA 1
ATOM 1635 C C . TRP A 1 199 ? -19.455 -10.336 3.428 1.00 87.19 199 TRP A C 1
ATOM 1637 O O . TRP A 1 199 ? -20.199 -10.216 4.425 1.00 87.19 199 TRP A O 1
#

Sequence (199 aa):
MAYGILHDFLTGQTTKAYEYFGAHFTTQKIDGREVDGVVFRLYAPLARDVSVVGDWNSWDVGAHKMNKIDSSGVFEIFIPHLKNYANYKYHFKNAKGIYVDKADPFAFYSELRPGTCSRLFDYRNFIWHDSEYLKHRTRNFDKPVSIYEIHLGSWKGAVNGKIISYEQIADYIIPYVKNLGFTHVEIMPITQYPFDGSW

pLDDT: mean 95.08, std 6.29, range [41.41, 98.88]

Radius of gyration: 20.88 Å; chains: 1; bounding box: 54×39×56 Å

Secondary structure (DSSP, 8-state):
-PPPHHHHHHTT--S-GGGTSEEEEEEEEETTEEEEEEEEEEE-TT-S-EEEEEGGGTT-TTTTBPEE-STTSEEEEEEET--TT-EEEEEEE-TTS-EEEE--TT-SEEPPTT---EE----TT-----HHHHHH----TTS---EEEE-HHHHS--BTTBPPPHHHHHHHHHHHHHHHT-SEEEE---S--S-GGG-

Foldseek 3Di:
DPDDPVVCVVVVNDPVVLVPAAKDWDWDQDPNDTFTWIKHKDAAQLWPWKAKAWDVVVRDRPPGTWDPPDNNGITIDTDTPDDFFIWIWMWTQHNVRDTDTAEGPSAPAADDPPGGTRTHHDPPPDDDDCVVVVVPDDVQPVHDAFEAEDEQCPPVHDDVNHRDDPVVVCVVVVVVCVVVPHPYYHYDDPPDDRDPVVD